Protein AF-A0ABD3PH11-F1 (afdb_monomer)

Mean predicted aligned error: 8.34 Å

Structure (mmCIF, N/CA/C/O backbone):
data_AF-A0ABD3PH11-F1
#
_entry.id   AF-A0ABD3PH11-F1
#
loop_
_atom_site.group_PDB
_atom_site.id
_atom_site.type_symbol
_atom_site.label_atom_id
_atom_site.label_alt_id
_atom_site.label_comp_id
_atom_site.label_asym_id
_atom_site.label_entity_id
_atom_site.label_seq_id
_atom_site.pdbx_PDB_ins_code
_atom_site.Cartn_x
_atom_site.Cartn_y
_atom_site.Cartn_z
_atom_site.occupancy
_atom_site.B_iso_or_equiv
_atom_site.auth_seq_id
_atom_site.auth_comp_id
_atom_site.auth_asym_id
_atom_site.auth_atom_id
_atom_site.pdbx_PDB_model_num
ATOM 1 N N . MET A 1 1 ? -12.093 13.964 35.520 1.00 54.38 1 MET A N 1
ATOM 2 C CA . MET A 1 1 ? -10.792 14.403 34.962 1.00 54.38 1 MET A CA 1
ATOM 3 C C . MET A 1 1 ? -10.243 13.465 33.887 1.00 54.38 1 MET A C 1
ATOM 5 O O . MET A 1 1 ? -9.643 13.993 32.968 1.00 54.38 1 MET A O 1
ATOM 9 N N . SER A 1 2 ? -10.490 12.143 33.931 1.00 59.12 2 SER A N 1
ATOM 10 C CA . SER A 1 2 ? -10.047 11.194 32.879 1.00 59.12 2 SER A CA 1
ATOM 11 C C . SER A 1 2 ? -10.619 11.508 31.486 1.00 59.12 2 SER A C 1
ATOM 13 O O . SER A 1 2 ? -9.870 11.626 30.528 1.00 59.12 2 SER A O 1
ATOM 15 N N . SER A 1 3 ? -11.922 11.795 31.394 1.00 71.12 3 SER A N 1
ATOM 16 C CA . SER A 1 3 ? -12.623 11.963 30.109 1.00 71.12 3 SER A CA 1
ATOM 17 C C . SER A 1 3 ? -12.117 13.109 29.222 1.00 71.12 3 SER A C 1
ATOM 19 O O . SER A 1 3 ? -12.248 13.036 28.010 1.00 71.12 3 SER A O 1
ATOM 21 N N . TYR A 1 4 ? -11.562 14.182 29.796 1.00 68.31 4 TYR A N 1
ATOM 22 C CA . TYR A 1 4 ? -11.067 15.323 29.014 1.00 68.31 4 TYR A CA 1
ATOM 23 C C . TYR A 1 4 ? -9.691 15.059 28.396 1.00 68.31 4 TYR A C 1
ATOM 25 O O . TYR A 1 4 ? -9.411 15.565 27.314 1.00 68.31 4 TYR A O 1
ATOM 33 N N . LEU A 1 5 ? -8.849 14.267 29.067 1.00 69.75 5 LEU A N 1
ATOM 34 C CA . LEU A 1 5 ? -7.555 13.850 28.526 1.00 69.75 5 LEU A CA 1
ATOM 35 C C . LEU A 1 5 ? -7.744 12.838 27.390 1.00 69.75 5 LEU A C 1
ATOM 37 O O . LEU A 1 5 ? -7.057 12.944 26.379 1.00 69.75 5 LEU A O 1
ATOM 41 N N . ASP A 1 6 ? -8.729 11.944 27.515 1.00 70.50 6 ASP A N 1
ATOM 42 C CA . ASP A 1 6 ? -9.087 10.979 26.469 1.00 70.50 6 ASP A CA 1
ATOM 43 C C . ASP A 1 6 ? -9.635 11.688 25.213 1.00 70.50 6 ASP A C 1
ATOM 45 O O . ASP A 1 6 ? -9.160 11.444 24.107 1.00 70.50 6 ASP A O 1
ATOM 49 N N . ILE A 1 7 ? -10.543 12.662 25.382 1.00 73.31 7 ILE A N 1
ATOM 50 C CA . ILE A 1 7 ? -11.074 13.476 24.270 1.00 73.31 7 ILE A CA 1
ATOM 51 C C . ILE A 1 7 ? -9.968 14.305 23.598 1.00 73.31 7 ILE A C 1
ATOM 53 O O . ILE A 1 7 ? -9.945 14.427 22.374 1.00 73.31 7 ILE A O 1
ATOM 57 N N . ALA A 1 8 ? -9.044 14.880 24.374 1.00 67.44 8 ALA A N 1
ATOM 58 C CA . ALA A 1 8 ? -7.925 15.644 23.827 1.00 67.44 8 ALA A CA 1
ATOM 59 C C . ALA A 1 8 ? -6.947 14.753 23.042 1.00 67.44 8 ALA A C 1
ATOM 61 O O . ALA A 1 8 ? -6.477 15.166 21.984 1.00 67.44 8 ALA A O 1
ATOM 62 N N . ALA A 1 9 ? -6.671 13.533 23.512 1.00 67.44 9 ALA A N 1
ATOM 63 C CA . ALA A 1 9 ? -5.843 12.564 22.795 1.00 67.44 9 ALA A CA 1
ATOM 64 C C . ALA A 1 9 ? -6.504 12.098 21.488 1.00 67.44 9 ALA A C 1
ATOM 66 O O . ALA A 1 9 ? -5.834 11.971 20.463 1.00 67.44 9 ALA A O 1
ATOM 67 N N . GLU A 1 10 ? -7.822 11.904 21.501 1.00 68.00 10 GLU A N 1
ATOM 68 C CA . GLU A 1 10 ? -8.588 11.503 20.323 1.00 68.00 10 GLU A CA 1
ATOM 69 C C . GLU A 1 10 ? -8.677 12.632 19.285 1.00 68.00 10 GLU A C 1
ATOM 71 O O . GLU A 1 10 ? -8.436 12.398 18.102 1.00 68.00 10 GLU A O 1
ATOM 76 N N . LEU A 1 11 ? -8.882 13.881 19.720 1.00 64.56 11 LEU A N 1
ATOM 77 C CA . LEU A 1 11 ? -8.773 15.068 18.862 1.00 64.56 11 LEU A CA 1
ATOM 78 C C . LEU A 1 11 ? -7.362 15.236 18.291 1.00 64.56 11 LEU A C 1
ATOM 80 O O . LEU A 1 11 ? -7.217 15.510 17.104 1.00 64.56 11 LEU A O 1
ATOM 84 N N . GLN A 1 12 ? -6.317 15.039 19.099 1.00 66.31 12 GLN A N 1
ATOM 85 C CA . GLN A 1 12 ? -4.929 15.119 18.640 1.00 66.31 12 GLN A CA 1
ATOM 86 C C . GLN A 1 12 ? -4.622 14.034 17.597 1.00 66.31 12 GLN A C 1
ATOM 88 O O . GLN A 1 12 ? -3.947 14.306 16.607 1.00 66.31 12 GLN A O 1
ATOM 93 N N . SER A 1 13 ? -5.147 12.821 17.791 1.00 66.12 13 SER A N 1
ATOM 94 C CA . SER A 1 13 ? -5.030 11.715 16.838 1.00 66.12 13 SER A CA 1
ATOM 95 C C . SER A 1 13 ? -5.780 12.006 15.536 1.00 66.12 13 SER A C 1
ATOM 97 O O . SER A 1 13 ? -5.221 11.807 14.461 1.00 66.12 13 SER A O 1
ATOM 99 N N . GLN A 1 14 ? -6.995 12.556 15.612 1.00 62.66 14 GLN A N 1
ATOM 100 C CA . GLN A 1 14 ? -7.768 12.968 14.436 1.00 62.66 14 GLN A CA 1
ATOM 101 C C . GLN A 1 14 ? -7.092 14.112 13.672 1.00 62.66 14 GLN A C 1
ATOM 103 O O . GLN A 1 14 ? -7.012 14.066 12.448 1.00 62.66 14 GLN A O 1
ATOM 108 N N . ILE A 1 15 ? -6.552 15.112 14.371 1.00 61.25 15 ILE A N 1
ATOM 109 C CA . ILE A 1 15 ? -5.802 16.216 13.757 1.00 61.25 15 ILE A CA 1
ATOM 110 C C . ILE A 1 15 ? -4.525 15.687 13.095 1.00 61.25 15 ILE A C 1
ATOM 112 O O . ILE A 1 15 ? -4.240 16.042 11.955 1.00 61.25 15 ILE A O 1
ATOM 116 N N . ALA A 1 16 ? -3.780 14.800 13.762 1.00 61.75 16 ALA A N 1
ATOM 117 C CA . ALA A 1 16 ? -2.602 14.159 13.180 1.00 61.75 16 ALA A CA 1
ATOM 118 C C . ALA A 1 16 ? -2.952 13.315 11.943 1.00 61.75 16 ALA A C 1
ATOM 120 O O . ALA A 1 16 ? -2.199 13.310 10.971 1.00 61.75 16 ALA A O 1
ATOM 121 N N . PHE A 1 17 ? -4.108 12.649 11.951 1.00 59.50 17 PHE A N 1
ATOM 122 C CA . PHE A 1 17 ? -4.616 11.886 10.815 1.00 59.50 17 PHE A CA 1
ATOM 123 C C . PHE A 1 17 ? -4.976 12.791 9.627 1.00 59.50 17 PHE A C 1
ATOM 125 O O . PHE A 1 17 ? -4.544 12.526 8.509 1.00 59.50 17 PHE A O 1
ATOM 132 N N . ILE A 1 18 ? -5.683 13.901 9.866 1.00 61.00 18 ILE A N 1
ATOM 133 C CA . ILE A 1 18 ? -6.038 14.885 8.827 1.00 61.00 18 ILE A CA 1
ATOM 134 C C . ILE A 1 18 ? -4.779 15.518 8.220 1.00 61.00 18 ILE A C 1
ATOM 136 O O . ILE A 1 18 ? -4.646 15.583 7.000 1.00 61.00 18 ILE A O 1
ATOM 140 N N . LEU A 1 19 ? -3.817 15.916 9.058 1.00 59.84 19 LEU A N 1
ATOM 141 C CA . LEU A 1 19 ? -2.528 16.440 8.592 1.00 59.84 19 LEU A CA 1
ATOM 142 C C . LEU A 1 19 ? -1.758 15.396 7.769 1.00 59.84 19 LEU A C 1
ATOM 144 O O . LEU A 1 19 ? -1.051 15.745 6.828 1.00 59.84 19 LEU A O 1
ATOM 148 N N . CYS A 1 20 ? -1.914 14.107 8.081 1.00 69.12 20 CYS A N 1
ATOM 149 C CA . CYS A 1 20 ? -1.315 13.027 7.305 1.00 69.12 20 CYS A CA 1
ATOM 150 C C . CYS A 1 20 ? -1.961 12.887 5.914 1.00 69.12 20 CYS A C 1
ATOM 152 O O . CYS A 1 20 ? -1.248 12.679 4.933 1.00 69.12 20 CYS A O 1
ATOM 154 N N . GLU A 1 21 ? -3.282 13.053 5.789 1.00 75.31 21 GLU A N 1
ATOM 155 C CA . GLU A 1 21 ? -3.966 12.991 4.488 1.00 75.31 21 GLU A CA 1
ATOM 156 C C . GLU A 1 21 ? -3.481 14.073 3.514 1.00 75.31 21 GLU A C 1
ATOM 158 O O . GLU A 1 21 ? -3.223 13.772 2.344 1.00 75.31 21 GLU A O 1
ATOM 163 N N . GLU A 1 22 ? -3.307 15.310 3.985 1.00 79.00 22 GLU A N 1
ATOM 164 C CA . GLU A 1 22 ? -2.802 16.422 3.166 1.00 79.00 22 GLU A CA 1
ATOM 165 C C . GLU A 1 22 ? -1.388 16.140 2.639 1.00 79.00 22 GLU A C 1
ATOM 167 O O . GLU A 1 22 ? -1.108 16.329 1.451 1.00 79.00 22 GLU A O 1
ATOM 172 N N . VAL A 1 23 ? -0.523 15.569 3.481 1.00 85.06 23 VAL A N 1
ATOM 173 C CA . VAL A 1 23 ? 0.831 15.151 3.090 1.00 85.06 23 VAL A CA 1
ATOM 174 C C . VAL A 1 23 ? 0.794 14.140 1.938 1.00 85.06 23 VAL A C 1
ATOM 176 O O . VAL A 1 23 ? 1.621 14.202 1.025 1.00 85.06 23 VAL A O 1
ATOM 179 N N . PHE A 1 24 ? -0.186 13.231 1.917 1.00 84.69 24 PHE A N 1
ATOM 180 C CA . PHE A 1 24 ? -0.355 12.282 0.814 1.00 84.69 24 PHE A CA 1
ATOM 181 C C . PHE A 1 24 ? -0.883 12.930 -0.473 1.00 84.69 24 PHE A C 1
ATOM 183 O O . PHE A 1 24 ? -0.526 12.493 -1.575 1.00 84.69 24 PHE A O 1
ATOM 190 N N . VAL A 1 25 ? -1.676 13.998 -0.380 1.00 82.88 25 VAL A N 1
ATOM 191 C CA . VAL A 1 25 ? -2.080 14.785 -1.557 1.00 82.88 25 VAL A CA 1
ATOM 192 C C . VAL A 1 25 ? -0.858 15.439 -2.204 1.00 82.88 25 VAL A C 1
ATOM 194 O O . VAL A 1 25 ? -0.672 15.338 -3.419 1.00 82.88 25 VAL A O 1
ATOM 197 N N . GLU A 1 26 ? 0.029 16.033 -1.410 1.00 84.50 26 GLU A N 1
ATOM 198 C CA . GLU A 1 26 ? 1.260 16.637 -1.927 1.00 84.50 26 GLU A CA 1
ATOM 199 C C . GLU A 1 26 ? 2.216 15.585 -2.507 1.00 84.50 26 GLU A C 1
ATOM 201 O O . GLU A 1 26 ? 2.712 15.729 -3.631 1.00 84.50 26 GLU A O 1
ATOM 206 N N . ALA A 1 27 ? 2.407 14.479 -1.784 1.00 86.12 27 ALA A N 1
ATOM 207 C CA . ALA A 1 27 ? 3.290 13.381 -2.168 1.00 86.12 27 ALA A CA 1
ATOM 208 C C . ALA A 1 27 ? 2.894 12.700 -3.491 1.00 86.12 27 ALA A C 1
ATOM 210 O O . ALA A 1 27 ? 3.749 12.175 -4.205 1.00 86.12 27 ALA A O 1
ATOM 211 N N . THR A 1 28 ? 1.605 12.697 -3.841 1.00 87.81 28 THR A N 1
ATOM 212 C CA . THR A 1 28 ? 1.096 12.127 -5.105 1.00 87.81 28 THR A CA 1
ATOM 213 C C . THR A 1 28 ? 1.102 13.114 -6.272 1.00 87.81 28 THR A C 1
ATOM 215 O O . THR A 1 28 ? 0.881 12.712 -7.420 1.00 87.81 28 THR A O 1
ATOM 218 N N . GLY A 1 29 ? 1.396 14.392 -6.014 1.00 85.38 29 GLY A N 1
ATOM 219 C CA . GLY A 1 29 ? 1.383 15.465 -7.004 1.00 85.38 29 GLY A CA 1
ATOM 220 C C . GLY A 1 29 ? 2.126 15.140 -8.307 1.00 85.38 29 GLY A C 1
ATOM 221 O O . GLY A 1 29 ? 1.537 15.321 -9.376 1.00 85.38 29 GLY A O 1
ATOM 222 N N . PRO A 1 30 ? 3.376 14.634 -8.278 1.00 86.62 30 PRO A N 1
ATOM 223 C CA . PRO A 1 30 ? 4.105 14.259 -9.494 1.00 86.62 30 PRO A CA 1
ATOM 224 C C . PRO A 1 30 ? 3.358 13.232 -10.360 1.00 86.62 30 PRO A C 1
ATOM 226 O O . PRO A 1 30 ? 3.231 13.423 -11.569 1.00 86.62 30 PRO A O 1
ATOM 229 N N . ILE A 1 31 ? 2.770 12.211 -9.731 1.00 87.50 31 ILE A N 1
ATOM 230 C CA . ILE A 1 31 ? 2.060 11.110 -10.400 1.00 87.50 31 ILE A CA 1
ATOM 231 C C . ILE A 1 31 ? 0.782 11.615 -11.071 1.00 87.50 31 ILE A C 1
ATOM 233 O O . ILE A 1 31 ? 0.510 11.327 -12.240 1.00 87.50 31 ILE A O 1
ATOM 237 N N . LEU A 1 32 ? -0.013 12.395 -10.336 1.00 85.12 32 LEU A N 1
ATOM 238 C CA . LEU A 1 32 ? -1.288 12.911 -10.832 1.00 85.12 32 LEU A CA 1
ATOM 239 C C . LEU A 1 32 ? -1.093 13.967 -11.927 1.00 85.12 32 LEU A C 1
ATOM 241 O O . LEU A 1 32 ? -1.889 14.011 -12.872 1.00 85.12 32 LEU A O 1
ATOM 245 N N . ARG A 1 33 ? -0.029 14.781 -11.833 1.00 80.19 33 ARG A N 1
ATOM 246 C CA . ARG A 1 33 ? 0.356 15.763 -12.861 1.00 80.19 33 ARG A CA 1
ATOM 247 C C . ARG A 1 33 ? 0.918 15.102 -14.121 1.00 80.19 33 ARG A C 1
ATOM 249 O O . ARG A 1 33 ? 0.614 15.552 -15.222 1.00 80.19 33 ARG A O 1
ATOM 256 N N . GLY A 1 34 ? 1.667 14.007 -13.991 1.00 73.25 34 GLY A N 1
ATOM 257 C CA . GLY A 1 34 ? 2.182 13.252 -15.138 1.00 73.25 34 GLY A CA 1
ATOM 258 C C . GLY A 1 34 ? 1.087 12.607 -15.998 1.00 73.25 34 GLY A C 1
ATOM 259 O O . GLY A 1 34 ? 1.294 12.362 -17.184 1.00 73.25 34 GLY A O 1
ATOM 260 N N . ARG A 1 35 ? -0.107 12.373 -15.430 1.00 71.12 35 ARG A N 1
ATOM 261 C CA . ARG A 1 35 ? -1.215 11.653 -16.083 1.00 71.12 35 ARG A CA 1
ATOM 262 C C . ARG A 1 35 ? -2.484 12.476 -16.314 1.00 71.12 35 ARG A C 1
ATOM 264 O O . ARG A 1 35 ? -3.527 11.884 -16.581 1.00 71.12 35 ARG A O 1
ATOM 271 N N . VAL A 1 36 ? -2.423 13.813 -16.242 1.00 63.66 36 VAL A N 1
ATOM 272 C CA . VAL A 1 36 ? -3.615 14.667 -16.448 1.00 63.66 36 VAL A CA 1
ATOM 273 C C . VAL A 1 36 ? -4.277 14.361 -17.790 1.00 63.66 36 VAL A C 1
ATOM 275 O O . VAL A 1 36 ? -5.447 14.001 -17.790 1.00 63.66 36 VAL A O 1
ATOM 278 N N . ARG A 1 37 ? -3.511 14.371 -18.892 1.00 61.12 37 ARG A N 1
ATOM 279 C CA . ARG A 1 37 ? -4.033 14.166 -20.257 1.00 61.12 37 ARG A CA 1
ATOM 280 C C . ARG A 1 37 ? -4.772 12.841 -20.454 1.00 61.12 37 ARG A C 1
ATOM 282 O O . ARG A 1 37 ? -5.830 12.812 -21.065 1.00 61.12 37 ARG A O 1
ATOM 289 N N . CYS A 1 38 ? -4.257 11.743 -19.904 1.00 60.94 38 CYS A N 1
ATOM 290 C CA . CYS A 1 38 ? -4.882 10.421 -20.055 1.00 60.94 38 CYS A CA 1
ATOM 291 C C . CYS A 1 38 ? -6.136 10.234 -19.187 1.00 60.94 38 CYS A C 1
ATOM 293 O O . CYS A 1 38 ? -6.855 9.253 -19.352 1.00 60.94 38 CYS A O 1
ATOM 295 N N . LEU A 1 39 ? -6.361 11.126 -18.221 1.00 63.62 39 LEU A N 1
ATOM 296 C CA . LEU A 1 39 ? -7.445 11.048 -17.246 1.00 63.62 39 LEU A CA 1
ATOM 297 C C . LEU A 1 39 ? -8.372 12.275 -17.318 1.00 63.62 39 LEU A C 1
ATOM 299 O O . LEU A 1 39 ? -9.153 12.518 -16.393 1.00 63.62 39 LEU A O 1
ATOM 303 N N . GLU A 1 40 ? -8.277 13.051 -18.399 1.00 63.28 40 GLU A N 1
ATOM 304 C CA . GLU A 1 40 ? -9.146 14.192 -18.673 1.00 63.28 40 GLU A CA 1
ATOM 305 C C . GLU A 1 40 ? -10.616 13.746 -18.747 1.00 63.28 40 GLU A C 1
ATOM 307 O O . GLU A 1 40 ? -10.948 12.689 -19.283 1.00 63.28 40 GLU A O 1
ATOM 312 N N . GLY A 1 41 ? -11.510 14.530 -18.136 1.00 67.94 41 GLY A N 1
ATOM 313 C CA . GLY A 1 41 ? -12.945 14.227 -18.052 1.00 67.94 41 GLY A CA 1
ATOM 314 C C . GLY A 1 41 ? -13.365 13.316 -16.888 1.00 67.94 41 GLY A C 1
ATOM 315 O O . GLY A 1 41 ? -14.559 13.175 -16.627 1.00 67.94 41 GLY A O 1
ATOM 316 N N . LEU A 1 42 ? -12.424 12.729 -16.140 1.00 76.19 42 LEU A N 1
ATOM 317 C CA . LEU A 1 42 ? -12.736 12.010 -14.902 1.00 76.19 42 LEU A CA 1
ATOM 318 C C . LEU A 1 42 ? -12.804 12.965 -13.705 1.00 76.19 42 LEU A C 1
ATOM 320 O O . LEU A 1 42 ? -11.994 13.884 -13.581 1.00 76.19 42 LEU A O 1
ATOM 324 N N . SER A 1 43 ? -13.713 12.687 -12.764 1.00 83.75 43 SER A N 1
ATOM 325 C CA . SER A 1 43 ? -13.699 13.362 -11.462 1.00 83.75 43 SER A CA 1
ATOM 326 C C . SER A 1 43 ? -12.395 13.071 -10.718 1.00 83.75 43 SER A C 1
ATOM 328 O O . SER A 1 43 ? -11.822 11.988 -10.857 1.00 83.75 43 SER A O 1
ATOM 330 N N . GLU A 1 44 ? -11.941 14.007 -9.886 1.00 80.94 44 GLU A N 1
ATOM 331 C CA . GLU A 1 44 ? -10.684 13.886 -9.132 1.00 80.94 44 GLU A CA 1
ATOM 332 C C . GLU A 1 44 ? -10.604 12.576 -8.342 1.00 80.94 44 GLU A C 1
ATOM 334 O O . GLU A 1 44 ? -9.605 11.861 -8.414 1.00 80.94 44 GLU A O 1
ATOM 339 N N . LYS A 1 45 ? -11.713 12.178 -7.704 1.00 83.00 45 LYS A N 1
ATOM 340 C CA . LYS A 1 45 ? -11.833 10.890 -7.011 1.00 83.00 45 LYS A CA 1
ATOM 341 C C . LYS A 1 45 ? -11.585 9.695 -7.937 1.00 83.00 45 LYS A C 1
ATOM 343 O O . LYS A 1 45 ? -10.891 8.755 -7.559 1.00 83.00 45 LYS A O 1
ATOM 348 N N . ARG A 1 46 ? -12.136 9.698 -9.157 1.00 83.81 46 ARG A N 1
ATOM 349 C CA . ARG A 1 46 ? -11.917 8.607 -10.125 1.00 83.81 46 ARG A CA 1
ATOM 350 C C . ARG A 1 46 ? -10.477 8.587 -10.624 1.00 83.81 46 ARG A C 1
ATOM 352 O O . ARG A 1 46 ? -9.914 7.503 -10.753 1.00 83.81 46 ARG A O 1
ATOM 359 N N . ARG A 1 47 ? -9.877 9.758 -10.859 1.00 84.50 47 ARG A N 1
ATOM 360 C CA . ARG A 1 47 ? -8.464 9.887 -11.252 1.00 84.50 47 ARG A CA 1
ATOM 361 C C . ARG A 1 47 ? -7.540 9.317 -10.184 1.00 84.50 47 ARG A C 1
ATOM 363 O O . ARG A 1 47 ? -6.666 8.517 -10.495 1.00 84.50 47 ARG A O 1
ATOM 370 N N . TRP A 1 48 ? -7.794 9.670 -8.928 1.00 87.50 48 TRP A N 1
ATOM 371 C CA . TRP A 1 48 ? -7.071 9.147 -7.778 1.00 87.50 48 TRP A CA 1
ATOM 372 C C . TRP A 1 48 ? -7.145 7.617 -7.703 1.00 87.50 48 TRP A C 1
ATOM 374 O O . TRP A 1 48 ? -6.12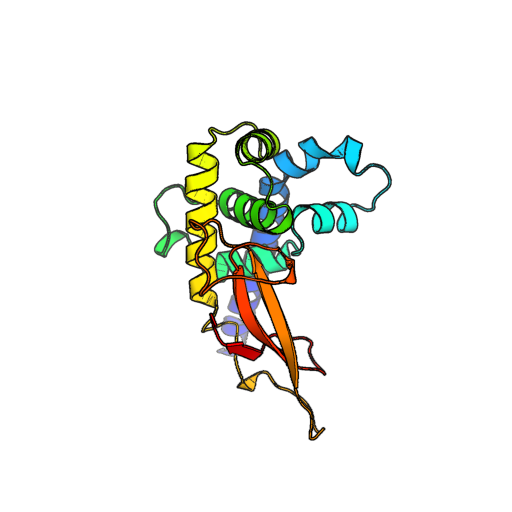4 6.927 -7.710 1.00 87.50 48 TRP A O 1
ATOM 384 N N . MET A 1 49 ? -8.362 7.066 -7.713 1.00 88.75 49 MET A N 1
ATOM 385 C CA . MET A 1 49 ? -8.567 5.619 -7.607 1.00 88.75 49 MET A CA 1
ATOM 386 C C . MET A 1 49 ? -7.990 4.844 -8.798 1.00 88.75 49 MET A C 1
ATOM 388 O O . MET A 1 49 ? -7.582 3.695 -8.627 1.00 88.75 49 MET A O 1
ATOM 392 N N . ALA A 1 50 ? -7.912 5.459 -9.982 1.00 87.19 50 ALA A N 1
ATOM 393 C CA . ALA A 1 50 ? -7.272 4.859 -11.150 1.00 87.19 50 ALA A CA 1
ATOM 394 C C . ALA A 1 50 ? -5.756 4.669 -10.958 1.00 87.19 50 ALA A C 1
ATOM 396 O O . ALA A 1 50 ? -5.214 3.670 -11.433 1.00 87.19 50 ALA A O 1
ATOM 397 N N . CYS A 1 51 ? -5.094 5.587 -10.246 1.00 88.00 51 CYS A N 1
ATOM 398 C CA . CYS A 1 51 ? -3.658 5.522 -9.977 1.00 88.00 51 CYS A CA 1
ATOM 399 C C . CYS A 1 51 ? -3.305 4.622 -8.787 1.00 88.00 51 CYS A C 1
ATOM 401 O O . CYS A 1 51 ? -2.307 3.916 -8.862 1.00 88.00 51 CYS A O 1
ATOM 403 N N . PHE A 1 52 ? -4.100 4.636 -7.711 1.00 90.12 52 PHE A N 1
ATOM 404 C CA . PHE A 1 52 ? -3.671 4.062 -6.426 1.00 90.12 52 PHE A CA 1
ATOM 405 C C . PHE A 1 52 ? -4.572 2.964 -5.852 1.00 90.12 52 PHE A C 1
ATOM 407 O O . PHE A 1 52 ? -4.135 2.201 -4.999 1.00 90.12 52 PHE A O 1
ATOM 414 N N . ARG A 1 53 ? -5.839 2.879 -6.280 1.00 86.94 53 ARG A N 1
ATOM 415 C CA . ARG A 1 53 ? -6.880 1.981 -5.726 1.00 86.94 53 ARG A CA 1
ATOM 416 C C . ARG A 1 53 ? -7.200 2.101 -4.228 1.00 86.94 53 ARG A C 1
ATOM 418 O O . ARG A 1 53 ? -8.075 1.378 -3.763 1.00 86.94 53 ARG A O 1
ATOM 425 N N . ALA A 1 54 ? -6.553 2.999 -3.502 1.00 90.69 54 ALA A N 1
ATOM 426 C CA . ALA A 1 54 ? -6.779 3.281 -2.090 1.00 90.69 54 ALA A CA 1
ATOM 427 C C . ALA A 1 54 ? -7.055 4.775 -1.918 1.00 90.69 54 ALA A C 1
ATOM 429 O O . ALA A 1 54 ? -6.546 5.567 -2.705 1.00 90.69 54 ALA A O 1
ATOM 430 N N . THR A 1 55 ? -7.855 5.170 -0.928 1.00 89.81 55 THR A N 1
ATOM 431 C CA . THR A 1 55 ? -8.069 6.589 -0.593 1.00 89.81 55 THR A CA 1
ATOM 432 C C . THR A 1 55 ? -6.873 7.159 0.173 1.00 89.81 55 THR A C 1
ATOM 434 O O . THR A 1 55 ? -6.049 6.402 0.686 1.00 89.81 55 THR A O 1
ATOM 437 N N . GLN A 1 56 ? -6.791 8.488 0.281 1.00 87.19 56 GLN A N 1
ATOM 438 C CA . GLN A 1 56 ? -5.798 9.179 1.114 1.00 87.19 56 GLN A CA 1
ATOM 439 C C . GLN A 1 56 ? -5.827 8.661 2.558 1.00 87.19 56 GLN A C 1
ATOM 441 O O . GLN A 1 56 ? -4.789 8.286 3.091 1.00 87.19 56 GLN A O 1
ATOM 446 N N . ALA A 1 57 ? -7.030 8.535 3.128 1.00 87.12 57 ALA A N 1
ATOM 447 C CA . ALA A 1 57 ? -7.266 7.985 4.461 1.00 87.12 57 ALA A CA 1
ATOM 448 C C . ALA A 1 57 ? -6.628 6.600 4.662 1.00 87.12 57 ALA A C 1
ATOM 450 O O . ALA A 1 57 ? -6.012 6.330 5.688 1.00 87.12 57 ALA A O 1
ATOM 451 N N . VAL A 1 58 ? -6.748 5.715 3.665 1.00 89.69 58 VAL A N 1
ATOM 452 C CA . VAL A 1 58 ? -6.161 4.368 3.731 1.00 89.69 58 VAL A CA 1
ATOM 453 C C . VAL A 1 58 ? -4.636 4.434 3.666 1.00 89.69 58 VAL A C 1
ATOM 455 O O . VAL A 1 58 ? -3.971 3.692 4.380 1.00 89.69 58 VAL A O 1
ATOM 458 N N . MET A 1 59 ? -4.063 5.322 2.847 1.00 92.00 59 MET A N 1
ATOM 459 C CA . MET A 1 59 ? -2.607 5.510 2.820 1.00 92.00 59 MET A CA 1
ATOM 460 C C . MET A 1 59 ? -2.078 6.039 4.154 1.00 92.00 59 MET A C 1
ATOM 462 O O . MET A 1 59 ? -1.050 5.556 4.620 1.00 92.00 59 MET A O 1
ATOM 466 N N . ALA A 1 60 ? -2.793 6.980 4.776 1.00 90.75 60 ALA A N 1
ATOM 467 C CA . ALA A 1 60 ? -2.459 7.504 6.095 1.00 90.75 60 ALA A CA 1
ATOM 468 C C . ALA A 1 60 ? -2.531 6.410 7.173 1.00 90.75 60 ALA A C 1
ATOM 470 O O . ALA A 1 60 ? -1.575 6.238 7.922 1.00 90.75 60 ALA A O 1
ATOM 471 N N . ASP A 1 61 ? -3.599 5.605 7.198 1.00 90.56 61 ASP A N 1
ATOM 472 C CA . ASP A 1 61 ? -3.728 4.475 8.132 1.00 90.56 61 ASP A CA 1
ATOM 473 C C . ASP A 1 61 ? -2.601 3.444 7.942 1.00 90.56 61 ASP A C 1
ATOM 475 O O . ASP A 1 61 ? -1.977 3.025 8.917 1.00 90.56 61 ASP A O 1
ATOM 479 N N . VAL A 1 62 ? -2.263 3.088 6.697 1.00 92.25 62 VAL A N 1
ATOM 480 C CA . VAL A 1 62 ? -1.134 2.185 6.410 1.00 92.25 62 VAL A CA 1
ATOM 481 C C . VAL A 1 62 ? 0.193 2.796 6.859 1.00 92.25 62 VAL A C 1
ATOM 483 O O . VAL A 1 62 ? 0.991 2.113 7.497 1.00 92.25 62 VAL A O 1
ATOM 486 N N . TRP A 1 63 ? 0.424 4.081 6.586 1.00 92.62 63 TRP A N 1
ATOM 487 C CA . TRP A 1 63 ? 1.621 4.791 7.037 1.00 92.62 63 TRP A CA 1
ATOM 488 C C . TRP A 1 63 ? 1.751 4.766 8.561 1.00 92.62 63 TRP A C 1
ATOM 490 O O . TRP A 1 63 ? 2.804 4.411 9.081 1.00 92.62 63 TRP A O 1
ATOM 500 N N . THR A 1 64 ? 0.677 5.072 9.286 1.00 91.75 64 THR A N 1
ATOM 501 C CA . THR A 1 64 ? 0.668 5.039 10.752 1.00 91.75 64 THR A CA 1
ATOM 502 C C . THR A 1 64 ? 0.904 3.631 11.297 1.00 91.75 64 THR A C 1
ATOM 504 O O . THR A 1 64 ? 1.636 3.482 12.270 1.00 91.75 64 THR A O 1
ATOM 507 N N . ARG A 1 65 ? 0.333 2.591 10.676 1.00 91.88 65 ARG A N 1
ATOM 508 C CA . ARG A 1 65 ? 0.518 1.194 11.110 1.00 91.88 65 ARG A CA 1
ATOM 509 C C . ARG A 1 65 ? 1.929 0.664 10.877 1.00 91.88 65 ARG A C 1
ATOM 511 O O . ARG A 1 65 ? 2.392 -0.145 11.674 1.00 91.88 65 ARG A O 1
ATOM 518 N N . ILE A 1 66 ? 2.584 1.076 9.790 1.00 92.25 66 ILE A N 1
ATOM 519 C CA . ILE A 1 66 ? 3.977 0.693 9.509 1.00 92.25 66 ILE A CA 1
ATOM 520 C C . ILE A 1 66 ? 4.931 1.364 10.502 1.00 92.25 66 ILE A C 1
ATOM 522 O O . ILE A 1 66 ? 5.961 0.786 10.835 1.00 92.25 66 ILE A O 1
ATOM 526 N N . ASP A 1 67 ? 4.603 2.576 10.952 1.00 90.75 67 ASP A N 1
ATOM 527 C CA . ASP A 1 67 ? 5.481 3.441 11.744 1.00 90.75 67 ASP A CA 1
ATOM 528 C C . ASP A 1 67 ? 6.900 3.591 11.140 1.00 90.75 67 ASP A C 1
ATOM 530 O O . ASP A 1 67 ? 7.899 3.157 11.726 1.00 90.75 67 ASP A O 1
ATOM 534 N N . PRO A 1 68 ? 7.029 4.208 9.944 1.00 89.31 68 PRO A N 1
ATOM 535 C CA . PRO A 1 68 ? 8.298 4.284 9.220 1.00 89.31 68 PRO A CA 1
ATOM 536 C C . PRO A 1 68 ? 9.421 4.992 9.973 1.00 89.31 68 PRO A C 1
ATOM 538 O O . PRO A 1 68 ? 10.584 4.808 9.632 1.00 89.31 68 PRO A O 1
ATOM 541 N N . VAL A 1 69 ? 9.098 5.808 10.978 1.00 88.06 69 VAL A N 1
ATOM 542 C CA . VAL A 1 69 ? 10.109 6.487 11.798 1.00 88.06 69 VAL A CA 1
ATOM 543 C C . VAL A 1 69 ? 10.939 5.470 12.581 1.00 88.06 69 VAL A C 1
ATOM 545 O O . VAL A 1 69 ? 12.143 5.662 12.735 1.00 88.06 69 VAL A O 1
ATOM 548 N N . ASN A 1 70 ? 10.309 4.384 13.034 1.00 89.19 70 ASN A N 1
ATOM 549 C CA . ASN A 1 70 ? 10.952 3.367 13.860 1.00 89.19 70 ASN A CA 1
ATOM 550 C C . ASN A 1 70 ? 11.288 2.085 13.088 1.00 89.19 70 ASN A C 1
ATOM 552 O O . ASN A 1 70 ? 12.213 1.371 13.473 1.00 89.19 70 ASN A O 1
ATOM 556 N N . THR A 1 71 ? 10.557 1.775 12.014 1.00 90.00 71 THR A N 1
ATOM 557 C CA . THR A 1 71 ? 10.695 0.496 11.294 1.00 90.00 71 THR A CA 1
ATOM 558 C C . THR A 1 71 ? 11.474 0.591 9.987 1.00 90.00 71 THR A C 1
ATOM 560 O O . THR A 1 71 ? 11.997 -0.423 9.524 1.00 90.00 71 THR A O 1
ATOM 563 N N . MET A 1 72 ? 11.585 1.780 9.384 1.00 92.50 72 MET A N 1
ATOM 564 C CA . MET A 1 72 ? 12.171 1.940 8.052 1.00 92.50 72 MET A CA 1
ATOM 565 C C . MET A 1 72 ? 13.562 2.583 8.076 1.00 92.50 72 MET A C 1
ATOM 567 O O . MET A 1 72 ? 13.905 3.326 8.996 1.00 92.50 72 MET A O 1
ATOM 571 N N . PRO A 1 73 ? 14.385 2.352 7.032 1.00 93.88 73 PRO A N 1
ATOM 572 C CA . PRO A 1 73 ? 15.659 3.041 6.885 1.00 93.88 73 PRO A CA 1
ATOM 573 C C . PRO A 1 73 ? 15.500 4.565 6.815 1.00 93.88 73 PRO A C 1
ATOM 575 O O . PRO A 1 73 ? 14.534 5.083 6.247 1.00 93.88 73 PRO A O 1
ATOM 578 N N . ASN A 1 74 ? 16.521 5.279 7.295 1.00 91.81 74 ASN A N 1
ATOM 579 C CA . ASN A 1 74 ? 16.596 6.736 7.202 1.00 91.81 74 ASN A CA 1
ATOM 580 C C . ASN A 1 74 ? 16.323 7.225 5.770 1.00 91.81 74 ASN A C 1
ATOM 582 O O . ASN A 1 74 ? 16.901 6.723 4.801 1.00 91.81 74 ASN A O 1
ATOM 586 N N . GLY A 1 75 ? 15.456 8.231 5.654 1.00 89.44 75 GLY A N 1
ATOM 587 C CA . GLY A 1 75 ? 15.004 8.778 4.373 1.00 89.44 75 GLY A CA 1
ATOM 588 C C . GLY A 1 75 ? 13.673 8.211 3.875 1.00 89.44 75 GLY A C 1
ATOM 589 O O . GLY A 1 75 ? 13.219 8.621 2.810 1.00 89.44 75 GLY A O 1
ATOM 590 N N . ALA A 1 76 ? 13.024 7.307 4.618 1.00 92.44 76 ALA A N 1
ATOM 591 C CA . ALA A 1 76 ? 11.645 6.922 4.338 1.00 92.44 76 ALA A CA 1
ATOM 592 C C . ALA A 1 76 ? 10.718 8.147 4.417 1.00 92.44 76 ALA A C 1
ATOM 594 O O . ALA A 1 76 ? 10.748 8.905 5.383 1.00 92.44 76 ALA A O 1
ATOM 595 N N . ALA A 1 77 ? 9.892 8.340 3.390 1.00 91.75 77 ALA A N 1
ATOM 596 C CA . ALA A 1 77 ? 9.012 9.491 3.261 1.00 91.75 77 ALA A CA 1
ATOM 597 C C . ALA A 1 77 ? 7.660 9.063 2.664 1.00 91.75 77 ALA A C 1
ATOM 599 O O . ALA A 1 77 ? 7.610 8.064 1.944 1.00 91.75 77 ALA A O 1
ATOM 600 N N . PRO A 1 78 ? 6.569 9.813 2.898 1.00 92.06 78 PRO A N 1
ATOM 601 C CA . PRO A 1 78 ? 5.222 9.441 2.449 1.00 92.06 78 PRO A CA 1
ATOM 602 C C . PRO A 1 78 ? 5.101 9.164 0.946 1.00 92.06 78 PRO A C 1
ATOM 604 O O . PRO A 1 78 ? 4.381 8.256 0.538 1.00 92.06 78 PRO A O 1
ATOM 607 N N . HIS A 1 79 ? 5.860 9.867 0.102 1.00 92.94 79 HIS A N 1
ATOM 608 C CA . HIS A 1 79 ? 5.863 9.601 -1.339 1.00 92.94 79 HIS A CA 1
ATOM 609 C C . HIS A 1 79 ? 6.398 8.205 -1.695 1.00 92.94 79 HIS A C 1
ATOM 611 O O . HIS A 1 79 ? 5.950 7.615 -2.668 1.00 92.94 79 HIS A O 1
ATOM 617 N N . HIS A 1 80 ? 7.279 7.611 -0.890 1.00 94.75 80 HIS A N 1
ATOM 618 C CA . HIS A 1 80 ? 7.709 6.228 -1.105 1.00 94.75 80 HIS A CA 1
ATOM 619 C C . HIS A 1 80 ? 6.556 5.228 -0.912 1.00 94.75 80 HIS A C 1
ATOM 621 O O . HIS A 1 80 ? 6.454 4.256 -1.661 1.00 94.75 80 HIS A O 1
ATOM 627 N N . LEU A 1 81 ? 5.636 5.490 0.025 1.00 94.56 81 LEU A N 1
ATOM 628 C CA . LEU A 1 81 ? 4.426 4.679 0.172 1.00 94.56 81 LEU A CA 1
ATOM 629 C C . LEU A 1 81 ? 3.482 4.872 -1.029 1.00 94.56 81 LEU A C 1
ATOM 631 O O . LEU A 1 81 ? 2.885 3.909 -1.512 1.00 94.56 81 LEU A O 1
ATOM 635 N N . THR A 1 82 ? 3.369 6.088 -1.574 1.00 93.62 82 THR A N 1
ATOM 636 C CA . THR A 1 82 ? 2.530 6.321 -2.768 1.00 93.62 82 THR A CA 1
ATOM 637 C C . THR A 1 82 ? 3.085 5.620 -4.006 1.00 93.62 82 THR A C 1
ATOM 639 O O . THR A 1 82 ? 2.306 5.128 -4.826 1.00 93.62 82 THR A O 1
ATOM 642 N N . TRP A 1 83 ? 4.412 5.504 -4.121 1.00 94.50 83 TRP A N 1
ATOM 643 C CA . TRP A 1 83 ? 5.076 4.723 -5.167 1.00 94.50 83 TRP A CA 1
ATOM 644 C C . TRP A 1 83 ? 4.698 3.246 -5.091 1.00 94.50 83 TRP A C 1
ATOM 646 O O . TRP A 1 83 ? 4.374 2.656 -6.120 1.00 94.50 83 TRP A O 1
ATOM 656 N N . MET A 1 84 ? 4.640 2.679 -3.882 1.00 94.69 84 MET A N 1
ATOM 657 C CA . MET A 1 84 ? 4.170 1.312 -3.655 1.00 94.69 84 MET A CA 1
ATOM 658 C C . MET A 1 84 ? 2.724 1.115 -4.126 1.00 94.69 84 MET A C 1
ATOM 660 O O . MET A 1 84 ? 2.464 0.211 -4.920 1.00 94.69 84 MET A O 1
ATOM 664 N N . PHE A 1 85 ? 1.786 1.975 -3.714 1.00 94.06 85 PHE A N 1
ATOM 665 C CA . PHE A 1 85 ? 0.389 1.876 -4.165 1.00 94.06 85 PHE A CA 1
ATOM 666 C C . PHE A 1 85 ? 0.253 2.005 -5.684 1.00 94.06 85 PHE A C 1
ATOM 668 O O . PHE A 1 85 ? -0.499 1.259 -6.316 1.00 94.06 85 PHE A O 1
ATOM 675 N N . TYR A 1 86 ? 1.000 2.931 -6.280 1.00 92.88 86 TYR A N 1
ATOM 676 C CA . TYR A 1 86 ? 1.028 3.124 -7.724 1.00 92.88 86 TYR A CA 1
ATOM 677 C C . TYR A 1 86 ? 1.585 1.895 -8.457 1.00 92.88 86 TYR A C 1
ATOM 679 O O . TYR A 1 86 ? 1.002 1.437 -9.445 1.00 92.88 86 TYR A O 1
ATOM 687 N N . PHE A 1 87 ? 2.671 1.315 -7.939 1.00 92.06 87 PHE A N 1
ATOM 688 C CA . PHE A 1 87 ? 3.285 0.108 -8.478 1.00 92.06 87 PHE A CA 1
ATOM 689 C C . PHE A 1 87 ? 2.348 -1.098 -8.391 1.00 92.06 87 PHE A C 1
ATOM 691 O O . PHE A 1 87 ? 2.091 -1.718 -9.416 1.00 92.06 87 PHE A O 1
ATOM 698 N N . ILE A 1 88 ? 1.764 -1.389 -7.224 1.00 89.94 88 ILE A N 1
ATOM 699 C CA . ILE A 1 88 ? 0.832 -2.519 -7.047 1.00 89.94 88 ILE A CA 1
ATOM 700 C C . ILE A 1 88 ? -0.424 -2.345 -7.919 1.00 89.94 88 ILE A C 1
ATOM 702 O O . ILE A 1 88 ? -1.009 -3.317 -8.395 1.00 89.94 88 ILE A O 1
ATOM 706 N N . LYS A 1 89 ? -0.879 -1.111 -8.169 1.00 89.38 89 LYS A N 1
ATOM 707 C CA . LYS A 1 89 ? -2.073 -0.891 -8.997 1.00 89.38 89 LYS A CA 1
ATOM 708 C C . LYS A 1 89 ? -1.823 -1.133 -10.485 1.00 89.38 89 LYS A C 1
ATOM 710 O O . LYS A 1 89 ? -2.736 -1.608 -11.175 1.00 89.38 89 LYS A O 1
ATOM 715 N N . LEU A 1 90 ? -0.668 -0.720 -10.998 1.00 84.88 90 LEU A N 1
ATOM 716 C CA . LEU A 1 90 ? -0.385 -0.742 -12.435 1.00 84.88 90 LEU A CA 1
ATOM 717 C C . LEU A 1 90 ? 0.531 -1.888 -12.859 1.00 84.88 90 LEU A C 1
ATOM 719 O O . LEU A 1 90 ? 0.494 -2.244 -14.033 1.00 84.88 90 LEU A O 1
ATOM 723 N N . TYR A 1 91 ? 1.345 -2.428 -11.947 1.00 83.31 91 TYR A N 1
ATOM 724 C CA . TYR A 1 91 ? 2.391 -3.427 -12.203 1.00 83.31 91 TYR A CA 1
ATOM 725 C C . TYR A 1 91 ? 3.203 -3.135 -13.476 1.00 83.31 91 TYR A C 1
ATOM 727 O O . TYR A 1 91 ? 3.590 -4.031 -14.222 1.00 83.31 91 TYR A O 1
ATOM 735 N N . ASN A 1 92 ? 3.418 -1.849 -13.759 1.00 82.56 92 ASN A N 1
ATOM 736 C CA . ASN A 1 92 ? 4.057 -1.415 -14.992 1.00 82.56 92 ASN A CA 1
ATOM 737 C C . ASN A 1 92 ? 5.587 -1.490 -14.879 1.00 82.56 92 ASN A C 1
ATOM 739 O O . ASN A 1 92 ? 6.129 -1.609 -13.779 1.00 82.56 92 ASN A O 1
ATOM 743 N N . GLN A 1 93 ? 6.277 -1.362 -16.012 1.00 86.81 93 GLN A N 1
ATOM 744 C CA . GLN A 1 93 ? 7.737 -1.319 -16.064 1.00 86.81 93 GLN A CA 1
ATOM 745 C C . GLN A 1 93 ? 8.297 -0.208 -15.168 1.00 86.81 93 GLN A C 1
ATOM 747 O O . GLN A 1 93 ? 7.769 0.908 -15.121 1.00 86.81 93 GLN A O 1
ATOM 752 N N . GLU A 1 94 ? 9.382 -0.517 -14.464 1.00 87.75 94 GLU A N 1
ATOM 753 C CA . GLU A 1 94 ? 9.982 0.390 -13.486 1.00 87.75 94 GLU A CA 1
ATOM 754 C C . GLU A 1 94 ? 10.524 1.670 -14.121 1.00 87.75 94 GLU A C 1
ATOM 756 O O . GLU A 1 94 ? 10.335 2.730 -13.539 1.00 87.75 94 GLU A O 1
ATOM 761 N N . GLU A 1 95 ? 11.082 1.593 -15.331 1.00 88.00 95 GLU A N 1
ATOM 762 C CA . GLU A 1 95 ? 11.545 2.748 -16.121 1.00 88.00 95 GLU A CA 1
ATOM 763 C C . GLU A 1 95 ? 10.399 3.738 -16.372 1.00 88.00 95 GLU A C 1
ATOM 765 O O . GLU A 1 95 ? 10.508 4.950 -16.201 1.00 88.00 95 GLU A O 1
ATOM 770 N N . THR A 1 96 ? 9.223 3.207 -16.715 1.00 88.31 96 THR A N 1
ATOM 771 C CA . THR A 1 96 ? 8.034 4.036 -16.921 1.00 88.31 96 THR A CA 1
ATOM 772 C C . THR A 1 96 ? 7.520 4.596 -15.596 1.00 88.31 96 THR A C 1
ATOM 774 O O . THR A 1 96 ? 7.042 5.731 -15.538 1.00 88.31 96 THR A O 1
ATOM 777 N N . ASN A 1 97 ? 7.569 3.819 -14.515 1.00 89.62 97 ASN A N 1
ATOM 778 C CA . ASN A 1 97 ? 7.093 4.282 -13.216 1.00 89.62 97 ASN A CA 1
ATOM 779 C C . ASN A 1 97 ? 8.016 5.341 -12.608 1.00 89.62 97 ASN A C 1
ATOM 781 O O . ASN A 1 97 ? 7.501 6.336 -12.107 1.00 89.62 97 ASN A O 1
ATOM 785 N N . SER A 1 98 ? 9.334 5.188 -12.721 1.00 91.44 98 SER A N 1
ATOM 786 C CA . SER A 1 98 ? 10.334 6.120 -12.194 1.00 91.44 98 SER A CA 1
ATOM 787 C C . SER A 1 98 ? 10.192 7.519 -12.812 1.00 91.44 98 SER A C 1
ATOM 789 O O . SER A 1 98 ? 10.202 8.525 -12.097 1.00 91.44 98 SER A O 1
ATOM 791 N N . ILE A 1 99 ? 9.914 7.588 -14.120 1.00 89.38 99 ILE A N 1
ATOM 792 C CA . ILE A 1 99 ? 9.577 8.831 -14.829 1.00 89.38 99 ILE A CA 1
ATOM 793 C C . ILE A 1 99 ? 8.267 9.421 -14.289 1.00 89.38 99 ILE A C 1
ATOM 795 O O . ILE A 1 99 ? 8.203 10.601 -13.943 1.00 89.38 99 ILE A O 1
ATOM 799 N N . ASN A 1 100 ? 7.221 8.598 -14.167 1.00 88.25 100 ASN A N 1
ATOM 800 C CA . ASN A 1 100 ? 5.889 9.054 -13.757 1.00 88.25 100 ASN A CA 1
ATOM 801 C C . ASN A 1 100 ? 5.819 9.557 -12.310 1.00 88.25 100 ASN A C 1
ATOM 803 O O . ASN A 1 100 ? 4.981 10.404 -12.008 1.00 88.25 100 ASN A O 1
ATOM 807 N N . VAL A 1 101 ? 6.671 9.060 -11.413 1.00 89.06 101 VAL A N 1
ATOM 808 C CA . VAL A 1 101 ? 6.697 9.509 -10.012 1.00 89.06 101 VAL A CA 1
ATOM 809 C C . VAL A 1 101 ? 7.524 10.778 -9.779 1.00 89.06 101 VAL A C 1
ATOM 811 O O . VAL A 1 101 ? 7.679 11.198 -8.635 1.00 89.06 101 VAL A O 1
ATOM 814 N N . GLY A 1 102 ? 8.019 11.418 -10.843 1.00 86.56 102 GLY A N 1
ATOM 815 C CA . GLY A 1 102 ? 8.796 12.659 -10.760 1.00 86.56 102 GLY A CA 1
ATOM 816 C C . GLY A 1 102 ? 10.216 12.569 -11.316 1.00 86.56 102 GLY A C 1
ATOM 817 O O . GLY A 1 102 ? 11.002 13.473 -11.057 1.00 86.56 102 GLY A O 1
ATOM 818 N N . GLY A 1 103 ? 10.549 11.520 -12.077 1.00 87.94 103 GLY A N 1
ATOM 819 C CA . GLY A 1 103 ? 11.851 11.395 -12.737 1.00 87.94 103 GLY A CA 1
ATOM 820 C C . GLY A 1 103 ? 12.974 10.972 -11.795 1.00 87.94 103 GLY A C 1
ATOM 821 O O . GLY A 1 103 ? 14.043 11.575 -11.801 1.00 87.94 103 GLY A O 1
ATOM 822 N N . VAL A 1 104 ? 12.725 9.958 -10.966 1.00 92.00 104 VAL A N 1
ATOM 823 C CA . VAL A 1 104 ? 13.743 9.382 -10.072 1.00 92.00 104 VAL A CA 1
ATOM 824 C C . VAL A 1 104 ? 14.542 8.284 -10.776 1.00 92.00 104 VAL A C 1
ATOM 826 O O . VAL A 1 104 ? 14.095 7.724 -11.773 1.00 92.00 104 VAL A O 1
ATOM 829 N N . ASP A 1 105 ? 15.713 7.937 -10.241 1.00 93.38 105 ASP A N 1
ATOM 830 C CA . ASP A 1 105 ? 16.456 6.763 -10.706 1.00 93.38 105 ASP A CA 1
ATOM 831 C C . ASP A 1 105 ? 15.662 5.468 -10.446 1.00 93.38 105 ASP A C 1
ATOM 833 O O . ASP A 1 105 ? 15.064 5.283 -9.380 1.00 93.38 105 ASP A O 1
ATOM 837 N N . GLU A 1 106 ? 15.675 4.547 -11.408 1.00 93.19 106 GLU A N 1
ATOM 838 C CA . GLU A 1 106 ? 14.913 3.292 -11.359 1.00 93.19 106 GLU A CA 1
ATOM 839 C C . GLU A 1 106 ? 15.270 2.425 -10.156 1.00 93.19 106 GLU A C 1
ATOM 841 O O . GLU A 1 106 ? 14.388 1.850 -9.516 1.00 93.19 106 GLU A O 1
ATOM 846 N N . LYS A 1 107 ? 16.556 2.364 -9.788 1.00 94.12 107 LYS A N 1
ATOM 847 C CA . LYS A 1 107 ? 16.994 1.578 -8.630 1.00 94.12 107 LYS A CA 1
ATOM 848 C C . LYS A 1 107 ? 16.479 2.196 -7.340 1.00 94.12 107 LYS A C 1
ATOM 850 O O . LYS A 1 107 ? 16.146 1.467 -6.407 1.00 94.12 107 LYS A O 1
ATOM 855 N N . THR A 1 108 ? 16.379 3.522 -7.296 1.00 94.56 108 THR A N 1
ATOM 856 C CA . THR A 1 108 ? 15.793 4.245 -6.162 1.00 94.56 108 THR A CA 1
ATOM 857 C C . THR A 1 108 ? 14.299 3.960 -6.050 1.00 94.56 108 THR A C 1
ATOM 859 O O . THR A 1 108 ? 13.835 3.595 -4.969 1.00 94.56 108 THR A O 1
ATOM 862 N N . PHE A 1 109 ? 13.560 4.043 -7.162 1.00 94.62 109 PHE A N 1
ATOM 863 C CA . PHE A 1 109 ? 12.139 3.689 -7.197 1.00 94.62 109 PHE A CA 1
ATOM 864 C C . PHE A 1 109 ? 11.908 2.248 -6.733 1.00 94.62 109 PHE A C 1
ATOM 866 O O . PHE A 1 109 ? 11.084 2.013 -5.846 1.00 94.62 109 PHE A O 1
ATOM 873 N N . ARG A 1 110 ? 12.677 1.297 -7.280 1.00 94.62 110 ARG A N 1
ATOM 874 C CA . ARG A 1 110 ? 12.622 -0.122 -6.914 1.00 94.62 110 ARG A CA 1
ATOM 875 C C . ARG A 1 110 ? 12.875 -0.304 -5.424 1.00 94.62 110 ARG A C 1
ATOM 877 O O . ARG A 1 110 ? 12.029 -0.861 -4.733 1.00 94.62 110 ARG A O 1
ATOM 884 N N . LYS A 1 111 ? 14.005 0.194 -4.916 1.00 95.06 111 LYS A N 1
ATOM 885 C CA . LYS A 1 111 ? 14.397 0.044 -3.509 1.00 95.06 111 LYS A CA 1
ATOM 886 C C . LYS A 1 111 ? 13.261 0.445 -2.571 1.00 95.06 111 LYS A C 1
ATOM 888 O O . LYS A 1 111 ? 12.870 -0.342 -1.717 1.00 95.06 111 LYS A O 1
ATOM 893 N N . TRP A 1 112 ? 12.736 1.656 -2.730 1.00 96.12 112 TRP A N 1
ATOM 894 C CA . TRP A 1 112 ? 11.720 2.175 -1.820 1.00 96.12 112 TRP A CA 1
ATOM 895 C C . TRP A 1 112 ? 10.372 1.482 -1.984 1.00 96.12 112 TRP A C 1
ATOM 897 O O . TRP A 1 112 ? 9.748 1.142 -0.985 1.00 96.12 112 TRP A O 1
ATOM 907 N N . THR A 1 113 ? 9.961 1.201 -3.221 1.00 95.06 113 THR A N 1
ATOM 908 C CA . THR A 1 113 ? 8.729 0.457 -3.502 1.00 95.06 113 THR A CA 1
ATOM 909 C C . THR A 1 113 ? 8.735 -0.896 -2.797 1.00 95.06 113 THR A C 1
ATOM 911 O O . THR A 1 113 ? 7.814 -1.191 -2.044 1.00 95.06 113 THR A O 1
ATOM 914 N N . TRP A 1 114 ? 9.791 -1.692 -2.981 1.00 94.19 114 TRP A N 1
ATOM 915 C CA . TRP A 1 114 ? 9.878 -3.033 -2.401 1.00 94.19 114 TRP A CA 1
ATOM 916 C C . TRP A 1 114 ? 9.980 -3.024 -0.874 1.00 94.19 114 TRP A C 1
ATOM 918 O O . TRP A 1 114 ? 9.338 -3.859 -0.243 1.00 94.19 114 TRP A O 1
ATOM 928 N N . LEU A 1 115 ? 10.682 -2.051 -0.277 1.00 95.94 115 LEU A N 1
ATOM 929 C CA . LEU A 1 115 ? 10.693 -1.882 1.18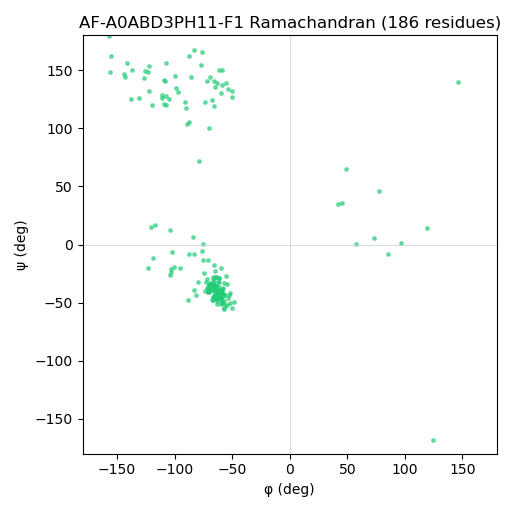2 1.00 95.94 115 LEU A CA 1
ATOM 930 C C . LEU A 1 115 ? 9.279 -1.669 1.733 1.00 95.94 115 LEU A C 1
ATOM 932 O O . LEU A 1 115 ? 8.909 -2.278 2.730 1.00 95.94 115 LEU A O 1
ATOM 936 N N . PHE A 1 116 ? 8.467 -0.826 1.086 1.00 95.44 116 PHE A N 1
ATOM 937 C CA . PHE A 1 116 ? 7.092 -0.593 1.533 1.00 95.44 116 PHE A CA 1
ATOM 938 C C . PHE A 1 116 ? 6.161 -1.779 1.253 1.00 95.44 116 PHE A C 1
ATOM 940 O O . PHE A 1 116 ? 5.274 -2.028 2.067 1.00 95.44 116 PHE A O 1
ATOM 947 N N . ILE A 1 117 ? 6.367 -2.540 0.169 1.00 94.56 117 ILE A N 1
ATOM 948 C CA . ILE A 1 117 ? 5.638 -3.802 -0.072 1.00 94.56 117 ILE A CA 1
ATOM 949 C C . ILE A 1 117 ? 5.878 -4.773 1.087 1.00 94.56 117 ILE A C 1
ATOM 951 O O . ILE A 1 117 ? 4.925 -5.31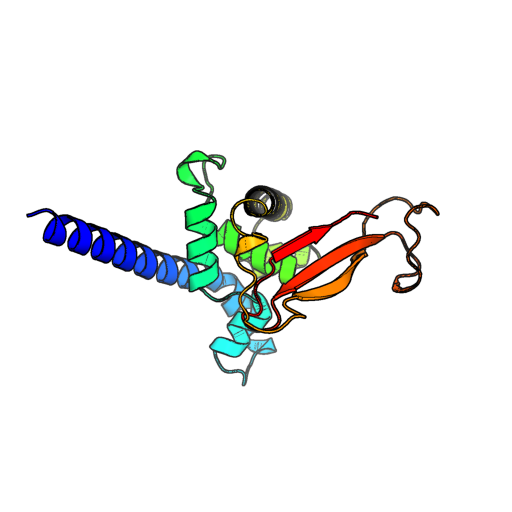8 1.638 1.00 94.56 117 ILE A O 1
ATOM 955 N N . GLU A 1 118 ? 7.141 -4.962 1.466 1.00 94.19 118 GLU A N 1
ATOM 956 C CA . GLU A 1 118 ? 7.538 -5.854 2.556 1.00 94.19 118 GLU A CA 1
ATOM 957 C C . GLU A 1 118 ? 7.032 -5.351 3.915 1.00 94.19 118 GLU A C 1
ATOM 959 O O . GLU A 1 118 ? 6.420 -6.100 4.666 1.00 94.19 118 GLU A O 1
ATOM 964 N N . ALA A 1 119 ? 7.175 -4.058 4.215 1.00 94.50 119 ALA A N 1
ATOM 965 C CA . ALA A 1 119 ? 6.623 -3.487 5.442 1.00 94.50 119 ALA A CA 1
ATOM 966 C C . ALA A 1 119 ? 5.094 -3.664 5.532 1.00 94.50 119 ALA A C 1
ATOM 968 O O . ALA A 1 119 ? 4.556 -3.965 6.596 1.00 94.50 119 ALA A O 1
ATOM 969 N N . THR A 1 120 ? 4.392 -3.521 4.404 1.00 93.44 120 THR A N 1
ATOM 970 C CA . THR A 1 120 ? 2.937 -3.705 4.340 1.00 93.44 120 THR A CA 1
ATOM 971 C C . THR A 1 120 ? 2.536 -5.169 4.514 1.00 93.44 120 THR A C 1
ATOM 973 O O . THR A 1 120 ? 1.497 -5.429 5.117 1.00 93.44 120 THR A O 1
ATOM 976 N N . SER A 1 121 ? 3.329 -6.138 4.040 1.00 91.69 121 SER A N 1
ATOM 977 C CA . SER A 1 121 ? 2.993 -7.558 4.213 1.00 91.69 121 SER A CA 1
ATOM 978 C C . SER A 1 121 ? 3.015 -7.980 5.685 1.00 91.69 121 SER A C 1
ATOM 980 O O . SER A 1 121 ? 2.173 -8.769 6.101 1.00 91.69 121 SER A O 1
ATOM 982 N N . PHE A 1 122 ? 3.865 -7.378 6.522 1.00 92.12 122 PHE A N 1
ATOM 983 C CA . PHE A 1 122 ? 3.841 -7.621 7.971 1.00 92.12 122 PHE A CA 1
ATOM 984 C C . PHE A 1 122 ? 2.562 -7.125 8.668 1.00 92.12 122 PHE A C 1
ATOM 986 O O . PHE A 1 122 ? 2.245 -7.585 9.767 1.00 92.12 122 PHE A O 1
ATOM 993 N N . LEU A 1 123 ? 1.784 -6.238 8.034 1.00 92.44 123 LEU A N 1
ATOM 994 C CA . LEU A 1 123 ? 0.479 -5.811 8.548 1.00 92.44 123 LEU A CA 1
ATOM 995 C C . LEU A 1 123 ? -0.626 -6.854 8.346 1.00 92.44 123 LEU A C 1
ATOM 997 O O . LEU A 1 123 ? -1.732 -6.658 8.850 1.00 92.44 123 LEU A O 1
ATOM 1001 N N . GLU A 1 124 ? -0.354 -7.961 7.654 1.00 89.06 124 GLU A N 1
ATOM 1002 C CA . GLU A 1 124 ? -1.316 -9.044 7.453 1.00 89.06 124 GLU A CA 1
ATOM 1003 C C . GLU A 1 124 ? -1.921 -9.512 8.782 1.00 89.06 124 GLU A C 1
ATOM 1005 O O . GLU A 1 124 ? -3.140 -9.510 8.935 1.00 89.06 124 GLU A O 1
ATOM 1010 N N . TYR A 1 125 ? -1.079 -9.807 9.775 1.00 86.06 125 TYR A N 1
ATOM 1011 C CA . TYR A 1 125 ? -1.506 -10.304 11.083 1.00 86.06 125 TYR A CA 1
ATOM 1012 C C . TYR A 1 125 ? -2.464 -9.355 11.838 1.00 86.06 125 TYR A C 1
ATOM 1014 O O . TYR A 1 125 ? -3.522 -9.803 12.284 1.00 86.06 125 TYR A O 1
ATOM 1022 N N . PRO A 1 126 ? -2.167 -8.046 12.003 1.00 89.25 126 PRO A N 1
ATOM 1023 C CA . PRO A 1 126 ? -3.092 -7.129 12.675 1.00 89.25 126 PRO A CA 1
ATOM 1024 C C . PRO A 1 126 ? -4.320 -6.739 11.833 1.00 89.25 126 PRO A C 1
ATOM 1026 O O . PRO A 1 126 ? -5.351 -6.337 12.386 1.00 89.25 126 PRO A O 1
ATOM 1029 N N . VAL A 1 127 ? -4.237 -6.801 10.500 1.00 89.50 127 VAL A N 1
ATOM 1030 C CA . VAL A 1 127 ? -5.323 -6.356 9.612 1.00 89.50 127 VAL A CA 1
ATOM 1031 C C . VAL A 1 127 ? -6.309 -7.488 9.325 1.00 89.50 127 VAL A C 1
ATOM 1033 O O . VAL A 1 127 ? -7.521 -7.277 9.469 1.00 89.50 127 VAL A O 1
ATOM 1036 N N . ILE A 1 128 ? -5.815 -8.673 8.972 1.00 91.31 128 ILE A N 1
ATOM 1037 C CA . ILE A 1 128 ? -6.614 -9.852 8.636 1.00 91.31 128 ILE A CA 1
ATOM 1038 C C . ILE A 1 128 ? -6.919 -10.619 9.919 1.00 91.31 128 ILE A C 1
ATOM 1040 O O . ILE A 1 128 ? -6.070 -11.288 10.496 1.00 91.31 128 ILE A O 1
ATOM 1044 N N . SER A 1 129 ? -8.164 -10.515 10.380 1.00 88.75 129 SER A N 1
ATOM 1045 C CA . SER A 1 129 ? -8.602 -11.167 11.612 1.00 88.75 129 SER A CA 1
ATOM 1046 C C . SER A 1 129 ? -9.896 -11.928 11.388 1.00 88.75 129 SER A C 1
ATOM 1048 O O . SER A 1 129 ? -10.909 -11.350 10.980 1.00 88.75 129 SER A O 1
ATOM 1050 N N . TRP A 1 130 ? -9.868 -13.215 11.736 1.00 87.69 130 TRP A N 1
ATOM 1051 C CA . TRP A 1 130 ? -11.023 -14.104 11.660 1.00 87.69 130 TRP A CA 1
ATOM 1052 C C . TRP A 1 130 ? -12.208 -13.577 12.475 1.00 87.69 130 TRP A C 1
ATOM 1054 O O . TRP A 1 130 ? -13.365 -13.738 12.083 1.00 87.69 130 TRP A O 1
ATOM 1064 N N . GLU A 1 131 ? -11.946 -12.889 13.588 1.00 86.81 131 GLU A N 1
ATOM 1065 C CA . GLU A 1 131 ? -12.981 -12.347 14.477 1.00 86.81 131 GLU A CA 1
ATOM 1066 C C . GLU A 1 131 ? -13.750 -11.160 13.886 1.00 86.81 131 GLU A C 1
ATOM 1068 O O . GLU A 1 131 ? -14.839 -10.841 14.354 1.00 86.81 131 GLU A O 1
ATOM 1073 N N . LYS A 1 132 ? -13.273 -10.560 12.788 1.00 84.50 132 LYS A N 1
ATOM 1074 C CA . LYS A 1 132 ? -14.015 -9.515 12.060 1.00 84.50 132 LYS A CA 1
ATOM 1075 C C . LYS A 1 132 ? -15.178 -10.068 11.219 1.00 84.50 132 LYS A C 1
ATOM 1077 O O . LYS A 1 132 ? -15.870 -9.289 10.558 1.00 84.50 132 LYS A O 1
ATOM 1082 N N . ARG A 1 133 ? -15.4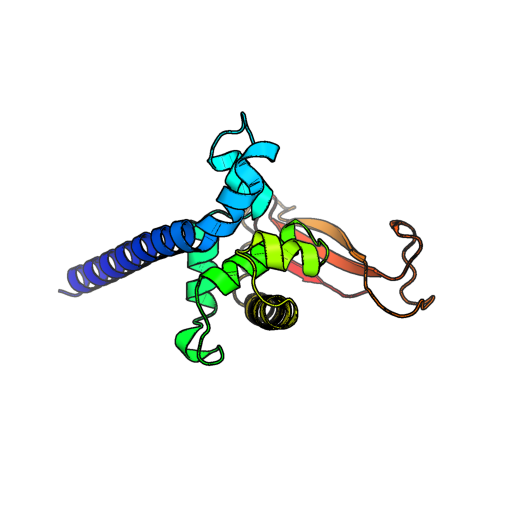17 -11.389 11.231 1.00 83.75 133 ARG A N 1
ATOM 1083 C CA . ARG A 1 133 ? -16.587 -12.020 10.598 1.00 83.75 133 ARG A CA 1
ATOM 1084 C C . ARG A 1 133 ? -17.856 -11.666 11.385 1.00 83.75 133 ARG A C 1
ATOM 1086 O O . ARG A 1 133 ? -18.161 -12.245 12.424 1.00 83.75 133 ARG A O 1
ATOM 1093 N N . VAL A 1 134 ? -18.602 -10.691 10.886 1.00 77.44 134 VAL A N 1
ATOM 1094 C CA . VAL A 1 134 ? -19.872 -10.251 11.476 1.00 77.44 134 VAL A CA 1
ATOM 1095 C C . VAL A 1 134 ? -21.045 -10.876 10.721 1.00 77.44 134 VAL A C 1
ATOM 1097 O O . VAL A 1 134 ? -20.964 -11.091 9.513 1.00 77.44 134 VAL A O 1
ATOM 1100 N N . GLY A 1 135 ? -22.117 -11.208 11.442 1.00 66.69 135 GLY A N 1
ATOM 1101 C CA . GLY A 1 135 ? -23.363 -11.695 10.846 1.00 66.69 135 GLY A CA 1
ATOM 1102 C C . GLY A 1 135 ? -24.100 -12.727 11.693 1.00 66.69 135 GLY A C 1
ATOM 1103 O O . GLY A 1 135 ? -23.494 -13.613 12.294 1.00 66.69 135 GLY A O 1
ATOM 1104 N N . GLY A 1 136 ? -25.431 -12.608 11.721 1.00 63.09 136 GLY A N 1
ATOM 1105 C CA . GLY A 1 136 ? -26.337 -13.582 12.344 1.00 63.09 136 GLY A CA 1
ATOM 1106 C C . GLY A 1 136 ? -26.670 -14.781 11.448 1.00 63.09 136 GLY A C 1
ATOM 1107 O O . GLY A 1 136 ? -27.296 -15.729 11.907 1.00 63.09 136 GLY A O 1
ATOM 1108 N N . CYS A 1 137 ? -26.254 -14.745 10.181 1.00 62.72 137 CYS A N 1
ATOM 1109 C CA . CYS A 1 137 ? -26.453 -15.820 9.214 1.00 62.72 137 CYS A CA 1
ATOM 1110 C C . CYS A 1 137 ? -25.456 -16.970 9.453 1.00 62.72 137 CYS A C 1
ATOM 1112 O O . CYS A 1 137 ? -24.350 -16.746 9.957 1.00 62.72 137 CYS A O 1
ATOM 1114 N N . GLU A 1 138 ? -25.814 -18.190 9.043 1.00 68.88 138 GLU A N 1
ATOM 1115 C CA . GLU A 1 138 ? -24.918 -19.358 9.107 1.00 68.88 138 GLU A CA 1
ATOM 1116 C C . GLU A 1 138 ? -23.709 -19.209 8.165 1.00 68.88 138 GLU A C 1
ATOM 1118 O O . GLU A 1 138 ? -22.580 -19.515 8.547 1.00 68.88 138 GLU A O 1
ATOM 1123 N N . ALA A 1 139 ? -23.912 -18.645 6.967 1.00 71.94 139 ALA A N 1
ATOM 1124 C CA . ALA A 1 139 ? -22.838 -18.307 6.033 1.00 71.94 139 ALA A CA 1
ATOM 1125 C C . ALA A 1 139 ? -22.321 -16.882 6.290 1.00 71.94 139 ALA A C 1
ATOM 1127 O O . ALA A 1 139 ? -22.966 -15.896 5.931 1.00 71.94 139 ALA A O 1
ATOM 1128 N N . ARG A 1 140 ? -21.152 -16.768 6.933 1.00 83.69 140 ARG A N 1
ATOM 1129 C CA . ARG A 1 140 ? -20.557 -15.472 7.331 1.00 83.69 140 ARG A CA 1
ATOM 1130 C C . ARG A 1 140 ? -19.459 -14.975 6.393 1.00 83.69 140 ARG A C 1
ATOM 1132 O O . ARG A 1 140 ? -19.124 -13.78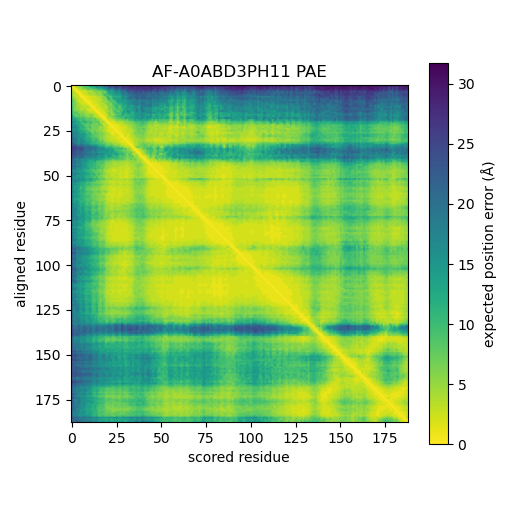8 6.410 1.00 83.69 140 ARG A O 1
ATOM 1139 N N . ILE A 1 141 ? -18.895 -15.875 5.594 1.00 91.62 141 ILE A N 1
ATOM 1140 C CA . ILE A 1 141 ? -17.762 -15.604 4.712 1.00 91.62 141 ILE A CA 1
ATOM 1141 C C . ILE A 1 141 ? -17.983 -16.253 3.348 1.00 91.62 141 ILE A C 1
ATOM 1143 O O . ILE A 1 141 ? -18.622 -17.298 3.250 1.00 91.62 141 ILE A O 1
ATOM 1147 N N . THR A 1 142 ? -17.424 -15.635 2.317 1.00 92.12 142 THR A N 1
ATOM 1148 C CA . THR A 1 142 ? -17.198 -16.251 1.010 1.00 92.12 142 THR A CA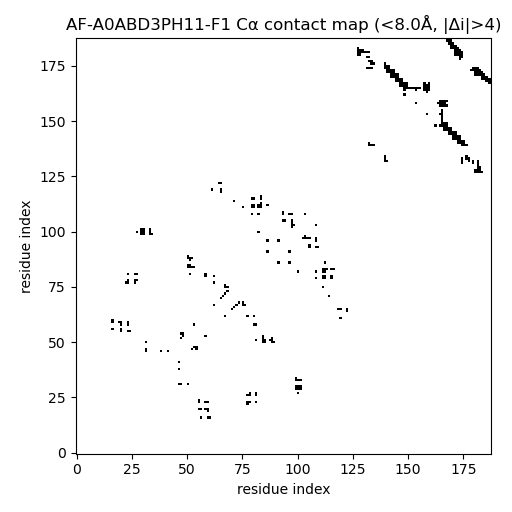 1
ATOM 1149 C C . THR A 1 142 ? -15.702 -16.470 0.840 1.00 92.12 142 THR A C 1
ATOM 1151 O O . THR A 1 142 ? -14.908 -15.633 1.271 1.00 92.12 142 THR A O 1
ATOM 1154 N N . ILE A 1 143 ? -15.318 -17.593 0.242 1.00 92.44 143 ILE A N 1
ATOM 1155 C CA . ILE A 1 143 ? -13.924 -17.906 -0.080 1.00 92.44 143 ILE A CA 1
ATOM 1156 C C . ILE A 1 143 ? -13.778 -17.772 -1.589 1.00 92.44 143 ILE A C 1
ATOM 1158 O O . ILE A 1 143 ? -14.573 -18.350 -2.330 1.00 92.44 143 ILE A O 1
ATOM 1162 N N . ASP A 1 144 ? -12.793 -16.995 -2.027 1.00 90.81 144 ASP A N 1
ATOM 1163 C CA . ASP A 1 144 ? -12.456 -16.838 -3.440 1.00 90.81 144 ASP A CA 1
ATOM 1164 C C . ASP A 1 144 ? -10.993 -17.213 -3.700 1.00 90.81 144 ASP A C 1
ATOM 1166 O O . ASP A 1 144 ? -10.127 -17.031 -2.841 1.00 90.81 144 ASP A O 1
ATOM 1170 N N . GLY A 1 145 ? -10.728 -17.742 -4.893 1.00 88.50 145 GLY A N 1
ATOM 1171 C CA . GLY A 1 145 ? -9.390 -18.102 -5.348 1.00 88.50 145 GLY A CA 1
ATOM 1172 C C . GLY A 1 145 ? -8.732 -16.932 -6.072 1.00 88.50 145 GLY A C 1
ATOM 1173 O O . GLY A 1 145 ? -9.256 -16.431 -7.065 1.00 88.50 145 GLY A O 1
ATOM 1174 N N . THR A 1 146 ? -7.569 -16.497 -5.593 1.00 87.06 146 THR A N 1
ATOM 1175 C CA . THR A 1 146 ? -6.758 -15.460 -6.234 1.00 87.06 146 THR A CA 1
ATOM 1176 C C . THR A 1 146 ? -5.475 -16.054 -6.796 1.00 87.06 146 THR A C 1
ATOM 1178 O O . THR A 1 146 ? -4.684 -16.667 -6.079 1.00 87.06 146 THR A O 1
ATOM 1181 N N . ASP A 1 147 ? -5.248 -15.798 -8.083 1.00 85.81 147 ASP A N 1
ATOM 1182 C CA . ASP A 1 147 ? -4.098 -16.307 -8.823 1.00 85.81 147 ASP A CA 1
ATOM 1183 C C . ASP A 1 147 ? -3.115 -15.167 -9.089 1.00 85.81 147 ASP A C 1
ATOM 1185 O O . ASP A 1 147 ? -3.457 -14.187 -9.762 1.00 85.81 147 ASP A O 1
ATOM 1189 N N . MET A 1 148 ? -1.885 -15.301 -8.598 1.00 83.38 148 MET A N 1
ATOM 1190 C CA . MET A 1 148 ? -0.828 -14.305 -8.769 1.00 83.38 148 MET A CA 1
ATOM 1191 C C . MET A 1 148 ? 0.239 -14.841 -9.733 1.00 83.38 148 MET A C 1
ATOM 1193 O O . MET A 1 148 ? 0.841 -15.874 -9.434 1.00 83.38 148 MET A O 1
ATOM 1197 N N . PRO A 1 149 ? 0.523 -14.181 -10.871 1.00 81.88 149 PRO A N 1
ATOM 1198 C CA . PRO A 1 149 ? 1.649 -14.571 -11.712 1.00 81.88 149 PRO A CA 1
ATOM 1199 C C . PRO A 1 149 ? 2.965 -14.326 -10.968 1.00 81.88 149 PRO A C 1
ATOM 1201 O O . PRO A 1 149 ? 3.120 -13.311 -10.287 1.00 81.88 149 PRO A O 1
ATOM 1204 N N . VAL A 1 150 ? 3.931 -15.234 -11.116 1.00 81.25 150 VAL A N 1
ATOM 1205 C CA . VAL A 1 150 ? 5.243 -15.105 -10.467 1.00 81.25 150 VAL A CA 1
ATOM 1206 C C . VAL A 1 150 ? 6.358 -15.123 -11.493 1.00 81.25 150 VAL A C 1
ATOM 1208 O O . VAL A 1 150 ? 6.437 -15.998 -12.354 1.00 81.25 150 VAL A O 1
ATOM 1211 N N . GLN A 1 151 ? 7.272 -14.163 -11.360 1.00 77.69 151 GLN A N 1
ATOM 1212 C CA . GLN A 1 151 ? 8.467 -14.073 -12.185 1.00 77.69 151 GLN A CA 1
ATOM 1213 C C . GLN A 1 151 ? 9.535 -15.068 -11.697 1.00 77.69 151 GLN A C 1
ATOM 1215 O O . GLN A 1 151 ? 10.545 -14.700 -11.107 1.00 77.69 151 GLN A O 1
ATOM 1220 N N . HIS A 1 152 ? 9.292 -16.355 -11.941 1.00 77.75 152 HIS A N 1
ATOM 1221 C CA . HIS A 1 152 ? 10.213 -17.459 -11.660 1.00 77.75 152 HIS A CA 1
ATOM 1222 C C . HIS A 1 152 ? 10.504 -18.227 -12.958 1.00 77.75 152 HIS A C 1
ATOM 1224 O O . HIS A 1 152 ? 9.668 -18.253 -13.861 1.00 77.75 152 HIS A O 1
ATOM 1230 N N . LYS A 1 153 ? 11.666 -18.889 -13.064 1.00 83.12 153 LYS A N 1
ATOM 1231 C CA . LYS A 1 153 ? 11.926 -19.850 -14.156 1.00 83.12 153 LYS A CA 1
ATOM 1232 C C . LYS A 1 153 ? 10.813 -20.897 -14.204 1.00 83.12 153 LYS A C 1
ATOM 1234 O O . LYS A 1 153 ? 10.450 -21.408 -13.147 1.00 83.12 153 LYS A O 1
ATOM 1239 N N . PHE A 1 154 ? 10.291 -21.201 -15.391 1.00 84.19 154 PHE A N 1
ATOM 1240 C CA . PHE A 1 154 ? 9.159 -22.117 -15.545 1.00 84.19 154 PHE A CA 1
ATOM 1241 C C . PHE A 1 154 ? 9.380 -23.430 -14.782 1.00 84.19 154 PHE A C 1
ATOM 1243 O O . PHE A 1 154 ? 10.412 -24.081 -14.946 1.00 84.19 154 PHE A O 1
ATOM 1250 N N . ASP A 1 155 ? 8.412 -23.784 -13.943 1.00 84.94 155 ASP A N 1
ATOM 1251 C CA . ASP A 1 155 ? 8.399 -25.017 -13.170 1.00 84.94 155 ASP A CA 1
ATOM 1252 C C . ASP A 1 155 ? 6.983 -25.583 -13.207 1.00 84.94 155 ASP A C 1
ATOM 1254 O O . ASP A 1 155 ? 6.017 -24.917 -12.834 1.00 84.94 155 ASP A O 1
ATOM 1258 N N . TRP A 1 156 ? 6.865 -26.836 -13.641 1.00 83.44 156 TRP A N 1
ATOM 1259 C CA . TRP A 1 156 ? 5.586 -27.528 -13.758 1.00 83.44 156 TRP A CA 1
ATOM 1260 C C . TRP A 1 156 ? 4.789 -27.562 -12.450 1.00 83.44 156 TRP A C 1
ATOM 1262 O O . TRP A 1 156 ? 3.563 -27.588 -12.497 1.00 83.44 156 TRP A O 1
ATOM 1272 N N . ARG A 1 157 ? 5.458 -27.514 -11.292 1.00 83.81 157 ARG A N 1
ATOM 1273 C CA . ARG A 1 157 ? 4.807 -27.476 -9.972 1.00 83.81 157 ARG A CA 1
ATOM 1274 C C . ARG A 1 157 ? 4.025 -26.189 -9.732 1.00 83.81 157 ARG A C 1
ATOM 1276 O O . ARG A 1 157 ? 3.022 -26.219 -9.036 1.00 83.81 157 ARG A O 1
ATOM 1283 N N . PHE A 1 158 ? 4.464 -25.090 -10.336 1.00 81.94 158 PHE A N 1
ATOM 1284 C CA . PHE A 1 158 ? 3.816 -23.785 -10.242 1.00 81.94 158 PHE A CA 1
ATOM 1285 C C . PHE A 1 158 ? 3.038 -23.439 -11.519 1.00 81.94 158 PHE A C 1
ATOM 1287 O O . PHE A 1 158 ? 2.638 -22.291 -11.703 1.00 81.94 158 PHE A O 1
ATOM 1294 N N . MET A 1 159 ? 2.826 -24.406 -12.424 1.00 83.31 159 MET A N 1
ATOM 1295 C CA . MET A 1 159 ? 2.149 -24.159 -13.694 1.00 83.31 159 MET A CA 1
ATOM 1296 C C . MET A 1 159 ? 0.686 -23.776 -13.466 1.00 83.31 159 MET A C 1
ATOM 1298 O O . MET A 1 159 ? -0.133 -24.564 -12.987 1.00 83.31 159 MET A O 1
ATOM 1302 N N . PHE A 1 160 ? 0.341 -22.575 -13.915 1.00 80.38 160 PHE A N 1
ATOM 1303 C CA . PHE A 1 160 ? -1.007 -22.054 -13.865 1.00 80.38 160 PHE A CA 1
ATOM 1304 C C . PHE A 1 160 ? -1.673 -22.075 -15.238 1.00 80.38 160 PHE A C 1
ATOM 1306 O O . PHE A 1 160 ? -1.185 -21.461 -16.184 1.00 80.38 160 PHE A O 1
ATOM 1313 N N . HIS A 1 161 ? -2.845 -22.707 -15.336 1.00 82.62 161 HIS A N 1
ATOM 1314 C CA . HIS A 1 161 ? -3.593 -22.809 -16.594 1.00 82.62 161 HIS A CA 1
ATOM 1315 C C . HIS A 1 161 ? -4.012 -21.438 -17.158 1.00 82.62 161 HIS A C 1
ATOM 1317 O O . HIS A 1 161 ? -3.925 -21.202 -18.354 1.00 82.62 161 H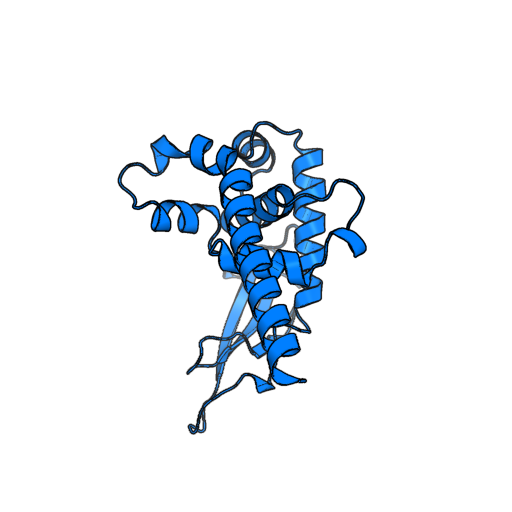IS A O 1
ATOM 1323 N N . LYS A 1 162 ? -4.439 -20.508 -16.293 1.00 82.62 162 LYS A N 1
ATOM 1324 C CA . LYS A 1 162 ? -4.917 -19.168 -16.678 1.00 82.62 162 LYS A CA 1
ATOM 1325 C C . LYS A 1 162 ? -3.842 -18.285 -17.318 1.00 82.62 162 LYS A C 1
ATOM 1327 O O . LYS A 1 162 ? -4.154 -17.502 -18.209 1.00 82.62 162 LYS A O 1
ATOM 1332 N N . PHE A 1 163 ? -2.600 -18.395 -16.854 1.00 81.06 163 PHE A N 1
ATOM 1333 C CA . PHE A 1 163 ? -1.478 -17.591 -17.350 1.00 81.06 163 PHE A CA 1
ATOM 1334 C C . PHE A 1 163 ? -0.577 -18.367 -18.315 1.00 81.06 163 PHE A C 1
ATOM 1336 O O . PHE A 1 163 ? 0.358 -17.784 -18.859 1.00 81.06 163 PHE A O 1
ATOM 1343 N N . CYS A 1 164 ? -0.821 -19.674 -18.483 1.00 84.06 164 CYS A N 1
ATOM 1344 C CA . CYS A 1 164 ? 0.075 -20.613 -19.164 1.00 84.06 164 CYS A CA 1
ATOM 1345 C C . CYS A 1 164 ? 1.545 -20.442 -18.727 1.00 84.06 164 CYS A C 1
ATOM 1347 O O . CYS A 1 164 ? 2.465 -20.537 -19.535 1.00 84.06 164 CYS A O 1
ATOM 1349 N N . SER A 1 165 ? 1.755 -20.118 -17.450 1.00 86.88 165 SER A N 1
ATOM 1350 C CA . SER A 1 165 ? 3.042 -19.742 -16.861 1.00 86.88 165 SER A CA 1
ATOM 1351 C C . SER A 1 165 ? 3.008 -19.993 -15.352 1.00 86.88 165 SER A C 1
ATOM 1353 O O . SER A 1 165 ? 1.993 -20.446 -14.819 1.00 86.88 165 SER A O 1
ATOM 1355 N N . ASN A 1 166 ? 4.107 -19.708 -14.659 1.00 88.62 166 ASN A N 1
ATOM 1356 C CA . ASN A 1 166 ? 4.196 -19.859 -13.213 1.00 88.62 166 ASN A CA 1
ATOM 1357 C C . ASN A 1 166 ? 3.257 -18.894 -12.476 1.00 88.62 166 ASN A C 1
ATOM 1359 O O . ASN A 1 166 ? 3.228 -17.694 -12.767 1.00 88.62 166 ASN A O 1
ATOM 1363 N N . GLY A 1 167 ? 2.554 -19.398 -11.466 1.00 88.88 167 GLY A N 1
ATOM 1364 C CA . GLY A 1 167 ? 1.755 -18.583 -10.561 1.00 88.88 167 GLY A CA 1
ATOM 1365 C C . GLY A 1 167 ? 1.552 -19.237 -9.199 1.00 88.88 167 GLY A C 1
ATOM 1366 O O . GLY A 1 167 ? 1.749 -20.438 -9.046 1.00 88.88 167 GLY A O 1
ATOM 1367 N N . LEU A 1 168 ? 1.156 -18.426 -8.221 1.00 88.62 168 LEU A N 1
ATOM 1368 C CA . LEU A 1 168 ? 0.793 -18.859 -6.872 1.00 88.62 168 LEU A CA 1
ATOM 1369 C C . LEU A 1 168 ? -0.717 -18.740 -6.684 1.00 88.62 168 LEU A C 1
ATOM 1371 O O . LEU A 1 168 ? -1.321 -17.767 -7.150 1.00 88.62 168 LEU A O 1
ATOM 1375 N N . LYS A 1 169 ? -1.306 -19.717 -5.992 1.00 88.44 169 LYS A N 1
ATOM 1376 C CA . LYS A 1 169 ? -2.715 -19.694 -5.586 1.00 88.44 169 LYS A CA 1
ATOM 1377 C C . LYS A 1 169 ? -2.838 -19.255 -4.146 1.00 88.44 169 LYS A C 1
ATOM 1379 O O . LYS A 1 169 ? -2.152 -19.791 -3.279 1.00 88.44 169 LYS A O 1
ATOM 1384 N N . TYR A 1 170 ? -3.779 -18.361 -3.905 1.00 90.62 170 TYR A N 1
ATOM 1385 C CA . TYR A 1 170 ? -4.222 -18.003 -2.571 1.00 90.62 170 TYR A CA 1
ATOM 1386 C C . TYR A 1 170 ? -5.730 -18.158 -2.481 1.00 90.62 170 TYR A C 1
ATOM 1388 O O . TYR A 1 170 ? -6.454 -17.845 -3.423 1.00 90.62 170 TYR A O 1
ATOM 1396 N N . GLU A 1 171 ? -6.205 -18.602 -1.331 1.00 93.81 171 GLU A N 1
ATOM 1397 C CA . GLU A 1 171 ? -7.611 -18.492 -0.971 1.00 93.81 171 GLU A CA 1
ATOM 1398 C C . GLU A 1 171 ? -7.780 -17.258 -0.094 1.00 93.81 171 GLU A C 1
ATOM 1400 O O . GLU A 1 171 ? -7.030 -17.064 0.862 1.00 93.81 171 GLU A O 1
ATOM 1405 N N . VAL A 1 172 ? -8.759 -16.416 -0.415 1.00 93.44 172 VAL A N 1
ATOM 1406 C CA . VAL A 1 172 ? -9.066 -15.201 0.342 1.00 93.44 172 VAL A CA 1
ATOM 1407 C C . VAL A 1 172 ? -10.493 -15.299 0.862 1.00 93.44 172 VAL A C 1
ATOM 1409 O O . VAL A 1 172 ? -11.449 -15.414 0.097 1.00 93.44 172 VAL A O 1
ATOM 1412 N N . GLY A 1 173 ? -10.636 -15.250 2.185 1.00 93.19 173 GLY A N 1
ATOM 1413 C CA . GLY A 1 173 ? -11.923 -15.225 2.864 1.00 93.19 173 GLY A CA 1
ATOM 1414 C C . GLY A 1 173 ? -12.402 -13.793 3.072 1.00 93.19 173 GLY A C 1
ATOM 1415 O O . GLY A 1 173 ? -11.774 -13.025 3.805 1.00 93.19 173 GLY A O 1
ATOM 1416 N N . VAL A 1 174 ? -13.540 -13.443 2.476 1.00 92.94 174 VAL A N 1
ATOM 1417 C CA . VAL A 1 174 ? -14.178 -12.128 2.611 1.00 92.94 174 VAL A CA 1
ATOM 1418 C C . VAL A 1 174 ? -15.473 -12.268 3.403 1.00 92.94 174 VAL A C 1
ATOM 1420 O O . VAL A 1 174 ? -16.326 -13.100 3.092 1.00 92.94 174 VAL A O 1
ATOM 1423 N N . CYS A 1 175 ? -15.648 -11.448 4.437 1.00 91.94 175 CYS A N 1
ATOM 1424 C CA . CYS A 1 175 ? -16.902 -11.385 5.176 1.00 91.94 175 CYS A CA 1
ATOM 1425 C C . CYS A 1 175 ? -18.006 -10.802 4.286 1.00 91.94 175 CYS A C 1
ATOM 1427 O O . CYS A 1 175 ? -17.872 -9.691 3.777 1.00 91.94 175 CYS A O 1
ATOM 1429 N N . ILE A 1 176 ? -19.115 -11.529 4.132 1.00 89.94 176 ILE A N 1
ATOM 1430 C CA . ILE A 1 176 ? -20.198 -11.159 3.204 1.00 89.94 176 ILE A CA 1
ATOM 1431 C C . ILE A 1 176 ? -20.865 -9.841 3.619 1.00 89.94 176 ILE A C 1
ATOM 1433 O O . ILE A 1 176 ? -21.236 -9.038 2.768 1.00 89.94 176 ILE A O 1
ATOM 1437 N N . GLN A 1 177 ? -21.006 -9.603 4.924 1.00 88.44 177 GLN A N 1
ATOM 1438 C CA . GLN A 1 177 ? -21.714 -8.428 5.428 1.00 88.44 177 GLN A CA 1
ATOM 1439 C C . GLN A 1 177 ? -20.846 -7.163 5.433 1.00 88.44 177 GLN A C 1
ATOM 1441 O O . GLN A 1 177 ? -21.331 -6.095 5.072 1.00 88.44 177 GLN A O 1
ATOM 1446 N N . SER A 1 178 ? -19.588 -7.261 5.874 1.00 88.38 178 SER A N 1
ATOM 1447 C CA . SER A 1 178 ? -18.702 -6.095 6.018 1.00 88.38 178 SER A CA 1
ATOM 1448 C C . SER A 1 178 ? -17.791 -5.859 4.815 1.00 88.38 178 SER A C 1
ATOM 1450 O 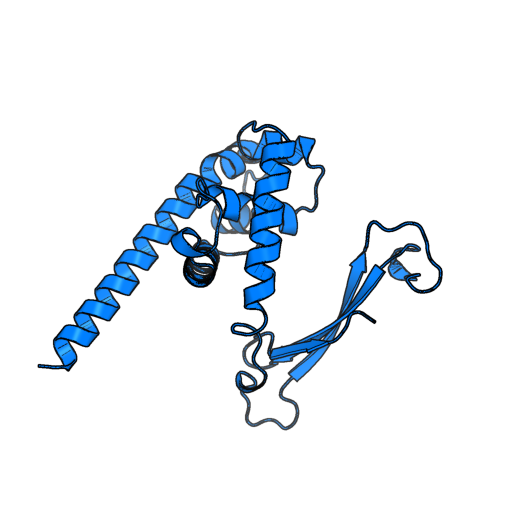O . SER A 1 178 ? -17.274 -4.758 4.658 1.00 88.38 178 SER A O 1
ATOM 1452 N N . GLY A 1 179 ? -17.560 -6.875 3.981 1.00 87.69 179 GLY A N 1
ATOM 1453 C CA . GLY A 1 179 ? -16.563 -6.835 2.911 1.00 87.69 179 GLY A CA 1
ATOM 1454 C C . GLY A 1 179 ? -15.114 -6.914 3.405 1.00 87.69 179 GLY A C 1
ATOM 1455 O O . GLY A 1 179 ? -14.193 -6.787 2.603 1.00 87.69 179 GLY A O 1
ATOM 1456 N N . ASN A 1 180 ? -14.885 -7.126 4.706 1.00 90.25 180 ASN A N 1
ATOM 1457 C CA . ASN A 1 180 ? -13.537 -7.247 5.255 1.00 90.25 180 ASN A CA 1
ATOM 1458 C C . ASN A 1 180 ? -12.891 -8.570 4.840 1.00 90.25 180 ASN A C 1
ATOM 1460 O O . ASN A 1 180 ? -13.535 -9.619 4.886 1.00 90.25 180 ASN A O 1
ATOM 1464 N N . ILE A 1 181 ? -11.596 -8.533 4.526 1.00 91.69 181 ILE A N 1
ATOM 1465 C CA . ILE A 1 181 ? -10.782 -9.746 4.422 1.00 91.69 181 ILE A CA 1
ATOM 1466 C C . ILE A 1 181 ? -10.525 -10.256 5.843 1.00 91.69 181 ILE A C 1
ATOM 1468 O O . ILE A 1 181 ? -10.014 -9.525 6.692 1.00 91.69 181 ILE A O 1
ATOM 1472 N N . VAL A 1 182 ? -10.922 -11.497 6.111 1.00 93.31 182 VAL A N 1
ATOM 1473 C CA . VAL A 1 182 ? -10.857 -12.113 7.449 1.00 93.31 182 VAL A CA 1
ATOM 1474 C C . VAL A 1 182 ? -9.958 -13.340 7.496 1.00 93.31 182 VAL A C 1
ATOM 1476 O O . VAL A 1 182 ? -9.646 -13.827 8.580 1.00 93.31 182 VAL A O 1
ATOM 1479 N N . TRP A 1 183 ? -9.551 -13.846 6.332 1.00 92.50 183 TRP A N 1
ATOM 1480 C CA . TRP A 1 183 ? -8.727 -15.037 6.213 1.00 92.50 183 TRP A CA 1
ATOM 1481 C C . TRP A 1 183 ? -7.960 -15.054 4.900 1.00 92.50 183 TRP A C 1
ATOM 1483 O O . TRP A 1 183 ? -8.458 -14.566 3.883 1.00 92.50 183 TRP A O 1
ATOM 1493 N N . ILE A 1 184 ? -6.780 -15.659 4.930 1.00 92.69 184 ILE A N 1
ATOM 1494 C CA . ILE A 1 184 ? -5.971 -15.957 3.757 1.00 92.69 184 ILE A CA 1
ATOM 1495 C C . ILE A 1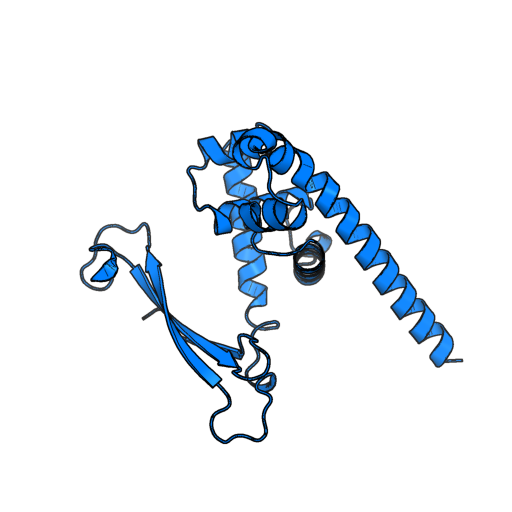 184 ? -5.273 -17.305 3.964 1.00 92.69 184 ILE A C 1
ATOM 1497 O O . ILE A 1 184 ? -4.908 -17.646 5.090 1.00 92.69 184 ILE A O 1
ATOM 1501 N N . ASN A 1 185 ? -5.119 -18.083 2.894 1.00 91.38 185 ASN A N 1
ATOM 1502 C CA . ASN A 1 185 ? -4.408 -19.361 2.914 1.00 91.38 185 ASN A CA 1
ATOM 1503 C C . ASN A 1 185 ? -3.635 -19.585 1.614 1.00 91.38 185 ASN A C 1
ATOM 1505 O O . ASN A 1 185 ? -4.074 -19.152 0.547 1.00 91.38 185 ASN A O 1
ATOM 1509 N N . GLY A 1 186 ? -2.489 -20.252 1.719 1.00 88.25 186 GLY A N 1
ATOM 1510 C CA . GLY A 1 186 ? -1.526 -20.446 0.637 1.00 88.25 186 GLY A CA 1
ATOM 1511 C C . GLY A 1 186 ? -0.115 -19.950 0.998 1.00 88.25 186 GLY A C 1
ATOM 1512 O O . GLY A 1 186 ? 0.156 -19.642 2.160 1.00 88.25 186 GLY A O 1
ATOM 1513 N N . PRO A 1 187 ? 0.797 -19.855 0.015 1.00 85.38 187 PRO A N 1
ATOM 1514 C CA . PRO A 1 187 ? 0.577 -20.228 -1.382 1.00 85.38 187 PRO A CA 1
ATOM 1515 C C . PRO A 1 187 ? 0.434 -21.747 -1.582 1.00 85.38 187 PRO A C 1
ATOM 1517 O O . PRO A 1 187 ? 1.122 -22.520 -0.914 1.00 85.38 187 PRO A O 1
ATOM 1520 N N . PHE A 1 188 ? -0.428 -22.151 -2.523 1.00 77.00 188 PHE A N 1
ATOM 1521 C CA . PHE A 1 188 ? -0.574 -23.536 -3.007 1.00 77.00 188 PHE A CA 1
ATOM 1522 C C . PHE A 1 188 ? 0.002 -23.737 -4.408 1.00 77.00 188 PHE A C 1
ATOM 1524 O O . PHE A 1 188 ? -0.023 -22.763 -5.203 1.00 77.00 188 PHE A O 1
#

Sequence (188 aa):
MSSYLDIAAELQSQIAFILCEEVFVEATGPILRGRVRCLEGLSEKRRWMACFRATQAVMADVWTRIDPVNTMPNGAAPHHLTWMFYFIKLYNQEETNSINVGGVDEKTFRKWTWLFIEATSFLEYPVISWEKRVGGCEARITIDGTDMPVQHKFDWRFMFHKFCSNGLKYEVGVCIQSGNIVWINGPF

Secondary structure (DSSP, 8-state):
-HHHHHHHHHHHHHHHHHHHHHHHHHHHHHHHHHTTGGGTTS-HHHHHHHHHSS-HHHHHHHHHHH-HHHHS-TT--HHHHHHHHHHHHH---HHHHHHHTTS--HHHHHHHHHHHHHHHHTTHHHH--GGG---SSS--EEEEEEEEE--S---GGGEETTTTEEEEEEEEEEETTT--EEEEE---

Solvent-accessible surface area (backbone atoms only — not comparable to full-atom values): 10635 Å² total; per-residue (Å²): 120,68,68,62,56,53,51,50,52,50,50,51,50,50,50,53,48,53,57,39,29,53,52,48,56,60,47,40,42,44,43,58,63,68,42,43,83,87,43,65,93,52,55,69,71,55,46,49,41,72,46,35,72,56,56,52,67,53,53,35,51,51,48,62,74,54,35,49,88,80,70,43,64,93,85,70,49,73,41,39,52,50,46,26,35,32,41,73,62,61,72,62,62,54,70,62,47,15,49,36,64,64,60,52,58,46,68,59,47,49,54,43,21,53,53,44,51,55,54,53,58,67,44,45,70,85,64,42,34,64,84,72,54,52,70,95,55,92,78,33,61,47,78,45,82,45,79,42,81,46,100,59,83,83,41,82,92,34,56,28,82,94,72,74,37,33,32,39,36,31,42,41,28,30,15,70,77,77,66,43,57,25,44,74,49,70,79,93

Organism: NCBI:txid382360

Radius of gyration: 19.45 Å; Cα contacts (8 Å, |Δi|>4): 223; chains: 1; bounding box: 43×44×55 Å

pLDDT: mean 84.5, std 9.92, range [54.38, 96.12]

Foldseek 3Di:
DVVVVVVVVVVVVVVVLVVQLVQLVVLCVLLLVLCCVVCPPDDPVVSVCQQQVDHSSVLSVLCVVLVCVPNPDPPDDSNLSSLLSRCVNPVDDLCVSCVSSPNHDSVVSVVSNVRSVVSSVVCCVVQAALVPQDDPDPDFKDKDKDKAADPDDFDPVQQDPVVNGGIFIKIWIAGPPPRGTHDMDDRD

Nearest PDB structures (foldseek):
  2etd-assembly1_A  TM=2.543E-01  e=7.359E+00  Thermotoga maritima MSB8